Protein AF-A0AAN9UVK2-F1 (afdb_monomer)

Secondary structure (DSSP, 8-state):
-EEEEEEEE--SHHHHHHHHHHHHHHHHHHHTT-S-S-PPPPEEEEESSSS----S--B--HHHHHHHHHTT--HHHHTTTSEE---EEEEE--TT--SS--EEEEE----TTT---EE--HHHHHHHHHHHHHHTT-EEEETEEE-TTTPBPPEEETTEEEEPEEEEEEETTSS-PPEEEEEEEEEE--GGG-TTHHHH-PPPPPSS-------------S-GGGSSSTT--TTSEEEEE-S--

Nearest PDB structures (foldseek):
  5wgr-assembly1_A  TM=9.517E-01  e=8.816E-21  Malbranchea aurantiaca
  5wgv-assembly1_A  TM=9.464E-01  e=2.602E-20  Malbranchea aurantiaca
  5wgu-assembly1_A  TM=9.432E-01  e=2.173E-20  Malbranchea aurantiaca
  5buk-assembly2_B  TM=7.524E-01  e=1.175E-09  Streptomyces sp. CNQ-418
  2pyx-assembly1_A  TM=6.457E-01  e=4.186E-06  Shewanella frigidimarina NCIMB 400

Mean predicted aligned error: 5.9 Å

pLDDT: mean 91.35, std 10.43, range [46.34, 98.75]

Radius of gyration: 22.45 Å; Cα contacts (8 Å, |Δi|>4): 418; chains: 1; bounding box: 53×42×67 Å

InterPro domains:
  IPR036188 FAD/NAD(P)-binding domain superfamily [G3DSA:3.50.50.60] (1-245)
  IPR036188 FAD/NAD(P)-binding domain superfamily [SSF51905] (1-196)
  IPR050816 Flavin-dependent halogenases [PTHR43747] (3-244)

Organism: NCBI:txid117547

Structure (mmCIF, N/CA/C/O backbone):
data_AF-A0AAN9UVK2-F1
#
_entry.id   AF-A0AAN9UVK2-F1
#
loop_
_atom_site.group_PDB
_atom_site.id
_atom_site.type_symbol
_atom_site.label_atom_id
_atom_site.label_alt_id
_atom_site.label_comp_id
_atom_site.label_asym_id
_atom_site.label_entity_id
_atom_site.label_seq_id
_atom_site.pdbx_PDB_ins_code
_atom_site.Cartn_x
_atom_site.Cartn_y
_atom_site.Cartn_z
_atom_site.occupancy
_atom_site.B_iso_or_equiv
_atom_site.auth_seq_id
_atom_site.auth_comp_id
_atom_site.auth_asym_id
_atom_site.auth_atom_id
_atom_site.pdbx_PDB_model_num
ATOM 1 N N . MET A 1 1 ? -23.820 -5.307 21.296 1.00 46.34 1 MET A N 1
ATOM 2 C CA . MET A 1 1 ? -23.338 -3.932 21.541 1.00 46.34 1 MET A CA 1
ATOM 3 C C . MET A 1 1 ? -21.865 -4.030 21.267 1.00 46.34 1 MET A C 1
ATOM 5 O O . MET A 1 1 ? -21.150 -4.575 22.098 1.00 46.34 1 MET A O 1
ATOM 9 N N . ASP A 1 2 ? -21.464 -3.667 20.057 1.00 80.44 2 ASP A N 1
ATOM 10 C CA . ASP A 1 2 ? -20.124 -3.981 19.581 1.00 80.44 2 ASP A CA 1
ATOM 11 C C . ASP A 1 2 ? -19.278 -2.729 19.809 1.00 80.44 2 ASP A C 1
ATOM 13 O O . ASP A 1 2 ? -19.560 -1.671 19.250 1.00 80.44 2 ASP A O 1
ATOM 17 N N . SER A 1 3 ? -18.300 -2.815 20.705 1.00 92.56 3 SER A N 1
ATOM 18 C CA . SER A 1 3 ? -17.345 -1.744 20.981 1.00 92.56 3 SER A CA 1
ATOM 19 C C . SER A 1 3 ? -15.977 -2.116 20.414 1.00 92.56 3 SER A C 1
ATOM 21 O O . SER A 1 3 ? -15.611 -3.289 20.343 1.00 92.56 3 SER A O 1
ATOM 23 N N . SER A 1 4 ? -15.223 -1.114 19.969 1.00 95.44 4 SER A N 1
ATOM 24 C CA . SER A 1 4 ? -13.862 -1.293 19.455 1.00 95.44 4 SER A CA 1
ATOM 25 C C . SER A 1 4 ? -13.050 -0.046 19.766 1.00 95.44 4 SER A C 1
ATOM 27 O O . SER A 1 4 ? -13.466 1.057 19.415 1.00 95.44 4 SER A O 1
ATOM 29 N N . ASP A 1 5 ? -11.876 -0.180 20.378 1.00 95.19 5 ASP A N 1
ATOM 30 C CA . ASP A 1 5 ? -11.031 0.967 20.735 1.00 95.19 5 ASP A CA 1
ATOM 31 C C . ASP A 1 5 ? -10.702 1.811 19.503 1.00 95.19 5 ASP A C 1
ATOM 33 O O . ASP A 1 5 ? -10.781 3.039 19.555 1.00 95.19 5 ASP A O 1
ATOM 37 N N . VAL A 1 6 ? -10.406 1.144 18.385 1.00 97.31 6 VAL A N 1
ATOM 38 C CA . VAL A 1 6 ? -10.148 1.778 17.092 1.00 97.31 6 VAL A CA 1
ATOM 39 C C . VAL A 1 6 ? -11.069 1.208 16.020 1.00 97.31 6 VAL A C 1
ATOM 41 O O . VAL A 1 6 ? -11.180 -0.012 15.872 1.00 97.31 6 VAL A O 1
ATOM 44 N N . VAL A 1 7 ? -11.680 2.089 15.230 1.00 98.06 7 VAL A N 1
ATOM 45 C CA . VAL A 1 7 ? -12.360 1.745 13.976 1.00 98.06 7 VAL A CA 1
ATOM 46 C C . VAL A 1 7 ? -11.610 2.373 12.804 1.00 98.06 7 VAL A C 1
ATOM 48 O O . VAL A 1 7 ? -11.451 3.591 12.726 1.00 98.06 7 VAL A O 1
ATOM 51 N N . VAL A 1 8 ? -11.154 1.544 11.869 1.00 98.56 8 VAL A N 1
ATOM 52 C CA . VAL A 1 8 ? -10.459 1.963 10.647 1.00 98.56 8 VAL A CA 1
ATOM 53 C C . VAL A 1 8 ? -11.416 1.851 9.467 1.00 98.56 8 VAL A C 1
ATOM 55 O O . VAL A 1 8 ? -12.005 0.796 9.233 1.00 98.56 8 VAL A O 1
ATOM 58 N N . VAL A 1 9 ? -11.586 2.939 8.717 1.00 98.06 9 VAL A N 1
ATOM 59 C CA . VAL A 1 9 ? -12.544 3.009 7.607 1.00 98.06 9 VAL A CA 1
ATOM 60 C C . VAL A 1 9 ? -11.814 2.889 6.275 1.00 98.06 9 VAL A C 1
ATOM 62 O O . VAL A 1 9 ? -11.047 3.774 5.903 1.00 98.06 9 VAL A O 1
ATOM 65 N N . GLY A 1 10 ? -12.086 1.804 5.551 1.00 97.88 10 GLY A N 1
ATOM 66 C CA . GLY A 1 10 ? -11.365 1.353 4.360 1.00 97.88 10 GLY A CA 1
ATOM 67 C C . GLY A 1 10 ? -10.432 0.180 4.675 1.00 97.88 10 GLY A C 1
ATOM 68 O O . GLY A 1 10 ? -9.775 0.168 5.710 1.00 97.88 10 GLY A O 1
ATOM 69 N N . GLY A 1 11 ? -10.350 -0.795 3.773 1.00 97.25 11 GLY A N 1
ATOM 70 C CA . GLY A 1 11 ? -9.534 -2.014 3.860 1.00 97.25 11 GLY A CA 1
ATOM 71 C C . GLY A 1 11 ? -8.390 -2.064 2.849 1.00 97.25 11 GLY A C 1
ATOM 72 O O . GLY A 1 11 ? -7.953 -3.139 2.456 1.00 97.25 11 GLY A O 1
ATOM 73 N N . GLY A 1 12 ? -7.915 -0.904 2.384 1.00 98.12 12 GLY A N 1
ATOM 74 C CA . GLY A 1 12 ? -6.736 -0.830 1.520 1.00 98.12 12 GLY A CA 1
ATOM 75 C C . GLY A 1 12 ? -5.426 -1.109 2.267 1.00 98.12 12 GLY A C 1
ATOM 76 O O . GLY A 1 12 ? -5.382 -1.115 3.497 1.00 98.12 12 GLY A O 1
ATOM 77 N N . ILE A 1 13 ? -4.327 -1.252 1.522 1.00 98.50 13 ILE A N 1
ATOM 78 C CA . ILE A 1 13 ? -2.998 -1.597 2.066 1.00 98.50 13 ILE A CA 1
ATOM 79 C C . ILE A 1 13 ? -2.570 -0.782 3.304 1.00 98.50 13 ILE A C 1
ATOM 81 O O . ILE A 1 13 ? -2.098 -1.360 4.277 1.00 98.50 13 ILE A O 1
ATOM 85 N N . HIS A 1 14 ? -2.792 0.539 3.331 1.00 98.56 14 HIS A N 1
ATOM 86 C CA . HIS A 1 14 ? -2.423 1.376 4.482 1.00 98.56 14 HIS A CA 1
ATOM 87 C C . HIS A 1 14 ? -3.269 1.107 5.731 1.00 98.56 14 HIS A C 1
ATOM 89 O O . HIS A 1 14 ? -2.744 1.187 6.838 1.00 98.56 14 HIS A O 1
ATOM 95 N N . SER A 1 15 ? -4.548 0.759 5.562 1.00 98.31 15 SER A N 1
ATOM 96 C CA . SER A 1 15 ? -5.419 0.357 6.672 1.00 98.31 15 SER A CA 1
ATOM 97 C C . SER A 1 15 ? -4.896 -0.913 7.334 1.00 98.31 15 SER A C 1
ATOM 99 O O . SER A 1 15 ? -4.739 -0.971 8.552 1.00 98.31 15 SER A O 1
ATOM 101 N N . LEU A 1 16 ? -4.538 -1.902 6.514 1.00 98.75 16 LEU A N 1
ATOM 102 C CA . LEU A 1 16 ? -4.026 -3.183 6.986 1.00 98.75 16 LEU A CA 1
ATOM 103 C C . LEU A 1 16 ? -2.641 -3.033 7.625 1.00 98.75 16 LEU A C 1
ATOM 105 O O . LEU A 1 16 ? -2.414 -3.575 8.704 1.00 98.75 16 LEU A O 1
ATOM 109 N N . ILE A 1 17 ? -1.745 -2.236 7.029 1.00 98.69 17 ILE A N 1
ATOM 110 C CA . ILE A 1 17 ? -0.449 -1.887 7.635 1.00 98.69 17 ILE A CA 1
ATOM 111 C C . ILE A 1 17 ? -0.660 -1.243 9.008 1.00 98.69 17 ILE A C 1
ATOM 113 O O . ILE A 1 17 ? -0.040 -1.671 9.983 1.00 98.69 17 ILE A O 1
ATOM 117 N N . TYR A 1 18 ? -1.544 -0.244 9.098 1.00 98.75 18 TYR A N 1
ATOM 118 C CA . TYR A 1 18 ? -1.858 0.431 10.354 1.00 98.75 18 TYR A CA 1
ATOM 119 C C . TYR A 1 18 ? -2.387 -0.556 11.399 1.00 98.75 18 TYR A C 1
ATOM 121 O O . TYR A 1 18 ? -1.840 -0.627 12.498 1.00 98.75 18 TYR A O 1
ATOM 129 N N . ALA A 1 19 ? -3.406 -1.348 11.055 1.00 98.69 19 ALA A N 1
ATOM 130 C CA . ALA A 1 19 ? -4.061 -2.261 11.985 1.00 98.69 19 ALA A CA 1
ATOM 131 C C . ALA A 1 19 ? -3.100 -3.342 12.501 1.00 98.69 19 ALA A C 1
ATOM 133 O O . ALA A 1 19 ? -3.031 -3.576 13.706 1.00 98.69 19 ALA A O 1
ATOM 134 N N . ILE A 1 20 ? -2.302 -3.946 11.613 1.00 98.62 20 ILE A N 1
ATOM 135 C CA . ILE A 1 20 ? -1.281 -4.938 11.980 1.00 98.62 20 ILE A CA 1
ATOM 136 C C . ILE A 1 20 ? -0.235 -4.314 12.901 1.00 98.62 20 ILE A C 1
ATOM 138 O O . ILE A 1 20 ? 0.065 -4.857 13.964 1.00 98.62 20 ILE A O 1
ATOM 142 N N . HIS A 1 21 ? 0.322 -3.168 12.508 1.00 97.94 21 HIS A N 1
ATOM 143 C CA . HIS A 1 21 ? 1.414 -2.549 13.250 1.00 97.94 21 HIS A CA 1
ATOM 144 C C . HIS A 1 21 ? 0.952 -2.056 14.629 1.00 97.94 21 HIS A C 1
ATOM 146 O O . HIS A 1 21 ? 1.637 -2.286 15.627 1.00 97.94 21 HIS A O 1
ATOM 152 N N . ALA A 1 22 ? -0.233 -1.444 14.710 1.00 97.12 22 ALA A N 1
ATOM 153 C CA . ALA A 1 22 ? -0.840 -1.018 15.967 1.00 97.12 22 ALA A CA 1
ATOM 154 C C . ALA A 1 22 ? -1.159 -2.212 16.879 1.00 97.12 22 ALA A C 1
ATOM 156 O O . ALA A 1 22 ? -0.845 -2.168 18.070 1.00 97.12 22 ALA A O 1
ATOM 157 N N . ARG A 1 23 ? -1.707 -3.303 16.324 1.00 96.50 23 ARG A N 1
ATOM 158 C CA . ARG A 1 23 ? -2.023 -4.517 17.086 1.00 96.50 23 ARG A CA 1
ATOM 159 C C . ARG A 1 23 ? -0.771 -5.176 17.652 1.00 96.50 23 ARG A C 1
ATOM 161 O O . ARG A 1 23 ? -0.721 -5.445 18.847 1.00 96.50 23 ARG A O 1
ATOM 168 N N . LEU A 1 24 ? 0.260 -5.379 16.831 1.00 95.94 24 LEU A N 1
ATOM 169 C CA . LEU A 1 24 ? 1.536 -5.946 17.282 1.00 95.94 24 LEU A CA 1
ATOM 170 C C . LEU A 1 24 ? 2.199 -5.078 18.350 1.00 95.94 24 LEU A C 1
ATOM 172 O O . LEU A 1 24 ? 2.701 -5.599 19.343 1.00 95.94 24 LEU A O 1
ATOM 176 N N . LYS A 1 25 ? 2.182 -3.752 18.176 1.00 93.81 25 LYS A N 1
ATOM 177 C CA . LYS A 1 25 ? 2.704 -2.829 19.187 1.00 93.81 25 LYS A CA 1
ATOM 178 C C . LYS A 1 25 ? 1.941 -2.965 20.503 1.00 93.81 25 LYS A C 1
ATOM 180 O O . LYS A 1 25 ? 2.573 -3.039 21.550 1.00 93.81 25 LYS A O 1
ATOM 185 N N . SER A 1 26 ? 0.612 -3.026 20.452 1.00 92.62 26 SER A N 1
ATOM 186 C CA . SER A 1 26 ? -0.211 -3.207 21.647 1.00 92.62 26 SER A CA 1
ATOM 187 C C . SER A 1 26 ? 0.069 -4.535 22.351 1.00 92.62 26 SER A C 1
ATOM 189 O O . SER A 1 26 ? 0.210 -4.533 23.569 1.00 92.62 26 SER A O 1
ATOM 191 N N . LEU A 1 27 ? 0.211 -5.637 21.609 1.00 91.94 27 LEU A N 1
ATOM 192 C CA . LEU A 1 27 ? 0.551 -6.944 22.181 1.00 91.94 27 LEU A CA 1
ATOM 193 C C . LEU A 1 27 ? 1.905 -6.906 22.908 1.00 91.94 27 LEU A C 1
ATOM 195 O O . LEU A 1 27 ? 1.995 -7.332 24.054 1.00 91.94 27 LEU A O 1
ATOM 199 N N . ARG A 1 28 ? 2.929 -6.291 22.302 1.00 90.12 28 ARG A N 1
ATOM 200 C CA . ARG A 1 28 ? 4.261 -6.144 22.921 1.00 90.12 28 ARG A CA 1
ATOM 201 C C . ARG A 1 28 ? 4.249 -5.299 24.198 1.00 90.12 28 ARG A C 1
ATOM 203 O O . ARG A 1 28 ? 5.024 -5.556 25.116 1.00 90.12 28 ARG A O 1
ATOM 210 N N . VAL A 1 29 ? 3.400 -4.271 24.270 1.00 86.50 29 VAL A N 1
ATOM 211 C CA . VAL A 1 29 ? 3.251 -3.452 25.490 1.00 86.50 29 VAL A CA 1
ATOM 212 C C . VAL A 1 29 ? 2.681 -4.290 26.635 1.00 86.50 29 VAL A C 1
ATOM 214 O O . VAL A 1 29 ? 3.176 -4.192 27.755 1.00 86.50 29 VAL A O 1
ATOM 217 N N . VAL A 1 30 ? 1.706 -5.153 26.344 1.00 85.06 30 VAL A N 1
ATOM 218 C CA . VAL A 1 30 ? 1.140 -6.082 27.332 1.00 85.06 30 VAL A CA 1
ATOM 219 C C . VAL A 1 30 ? 2.180 -7.123 27.767 1.00 85.06 30 VAL A C 1
ATOM 221 O O . VAL A 1 30 ? 2.371 -7.323 28.963 1.00 85.06 30 VAL A O 1
ATOM 224 N N . GLU A 1 31 ? 2.920 -7.723 26.829 1.00 84.81 31 GLU A N 1
ATOM 225 C CA . GLU A 1 31 ? 3.967 -8.722 27.123 1.00 84.81 31 GLU A CA 1
ATOM 226 C C . GLU A 1 31 ? 5.137 -8.163 27.950 1.00 84.81 31 GLU A C 1
ATOM 228 O O . GLU A 1 31 ? 5.694 -8.865 28.790 1.00 84.81 31 GLU A O 1
ATOM 233 N N . SER A 1 32 ? 5.516 -6.900 27.732 1.00 81.50 32 SER A N 1
ATOM 234 C CA . SER A 1 32 ? 6.639 -6.257 28.435 1.00 81.50 32 SER A CA 1
ATOM 235 C C . SER A 1 32 ? 6.305 -5.781 29.854 1.00 81.50 32 SER A C 1
ATOM 237 O O . SER A 1 32 ? 7.201 -5.338 30.573 1.00 81.50 32 SER A O 1
ATOM 239 N N . GLY A 1 33 ? 5.037 -5.845 30.281 1.00 70.62 33 GLY A N 1
ATOM 240 C CA . GLY A 1 33 ? 4.612 -5.433 31.624 1.00 70.62 33 GLY A CA 1
ATOM 241 C C . GLY A 1 33 ? 4.872 -3.953 31.948 1.00 70.62 33 GLY A C 1
ATOM 242 O O . GLY A 1 33 ? 4.849 -3.564 33.112 1.00 70.62 33 GLY A O 1
ATOM 243 N N . HIS A 1 34 ? 5.152 -3.116 30.941 1.00 60.62 34 HIS A N 1
ATOM 244 C CA . HIS A 1 34 ? 5.462 -1.684 31.081 1.00 60.62 34 HIS A CA 1
ATOM 245 C C . HIS A 1 34 ? 4.227 -0.778 30.903 1.00 60.62 34 HIS A C 1
ATOM 247 O O . HIS A 1 34 ? 4.338 0.392 30.540 1.00 60.62 34 HIS A O 1
ATOM 253 N N . GLY A 1 35 ? 3.036 -1.300 31.196 1.00 54.06 35 GLY A N 1
ATOM 254 C CA . GLY A 1 35 ? 1.770 -0.572 31.161 1.00 54.06 35 GLY A CA 1
ATOM 255 C C . GLY A 1 35 ? 0.796 -1.114 32.203 1.00 54.06 35 GLY A C 1
ATOM 256 O O . GLY A 1 35 ? 0.968 -2.223 32.707 1.00 54.06 35 GLY A O 1
ATOM 257 N N . ARG A 1 36 ? -0.221 -0.315 32.551 1.00 53.56 36 ARG A N 1
ATOM 258 C CA . ARG A 1 36 ? -1.369 -0.776 33.354 1.00 53.56 36 ARG A CA 1
ATOM 259 C C . ARG A 1 36 ? -1.977 -2.050 32.732 1.00 53.56 36 ARG A C 1
ATOM 261 O O . ARG A 1 36 ? -1.807 -2.245 31.530 1.00 53.56 36 ARG A O 1
ATOM 268 N N . PRO A 1 37 ? -2.680 -2.890 33.516 1.00 51.03 37 PRO A N 1
ATOM 269 C CA . PRO A 1 37 ? -3.306 -4.123 33.036 1.00 51.03 37 PRO A CA 1
ATOM 270 C C . PRO A 1 37 ? -4.490 -3.795 32.114 1.00 51.03 37 PRO A C 1
ATOM 272 O O . PRO A 1 37 ? -5.645 -3.879 32.516 1.00 51.03 37 PRO A O 1
ATOM 275 N N . GLU A 1 38 ? -4.206 -3.340 30.901 1.00 67.75 38 GLU A N 1
ATOM 276 C CA . GLU A 1 38 ? -5.200 -3.110 29.861 1.00 67.75 38 GLU A CA 1
ATOM 277 C C . GLU A 1 38 ? -5.043 -4.188 28.794 1.00 67.75 38 GLU A C 1
ATOM 279 O O . GLU A 1 38 ? -3.929 -4.526 28.381 1.00 67.75 38 GLU A O 1
ATOM 284 N N . ASP A 1 39 ? -6.176 -4.749 28.378 1.00 79.25 39 ASP A N 1
ATOM 285 C CA . ASP A 1 39 ? -6.236 -5.708 27.286 1.00 79.25 39 ASP A CA 1
ATOM 286 C C . ASP A 1 39 ? -5.623 -5.115 26.004 1.00 79.25 39 ASP A C 1
ATOM 288 O O . ASP A 1 39 ? -5.661 -3.897 25.787 1.00 79.25 39 ASP A O 1
ATOM 292 N N . PRO A 1 40 ? -5.075 -5.953 25.107 1.00 86.75 40 PRO A N 1
ATOM 293 C CA . PRO A 1 40 ? -4.575 -5.482 23.827 1.00 86.75 40 PRO A CA 1
ATOM 294 C C . PRO A 1 40 ? -5.647 -4.701 23.050 1.00 86.75 40 PRO A C 1
ATOM 296 O O . PRO A 1 40 ? -6.751 -5.211 22.846 1.00 86.75 40 PRO A O 1
ATOM 299 N N . VAL A 1 41 ? -5.287 -3.520 22.535 1.00 92.06 41 VAL A N 1
ATOM 300 C CA . VAL A 1 41 ? -6.163 -2.579 21.814 1.00 92.06 41 VAL A CA 1
ATOM 301 C C . VAL A 1 41 ? -7.000 -3.311 20.772 1.00 92.06 41 VAL A C 1
ATOM 303 O O . VAL A 1 41 ? -6.460 -3.942 19.853 1.00 92.06 41 VAL A O 1
ATOM 306 N N . SER A 1 42 ? -8.319 -3.212 20.907 1.00 95.81 42 SER A N 1
ATOM 307 C CA . SER A 1 42 ? -9.274 -3.787 19.963 1.00 95.81 42 SER A CA 1
ATOM 308 C C . SER A 1 42 ? -9.373 -2.921 18.704 1.00 95.81 42 SER A C 1
ATOM 310 O O . SER A 1 42 ? -9.559 -1.703 18.761 1.00 95.81 42 SER A O 1
ATOM 312 N N . ILE A 1 43 ? -9.195 -3.546 17.538 1.00 98.31 43 ILE A N 1
ATOM 313 C CA . ILE A 1 43 ? -9.175 -2.855 16.244 1.00 98.31 43 ILE A CA 1
ATOM 314 C C . ILE A 1 43 ? -10.179 -3.523 15.316 1.00 98.31 43 ILE A C 1
ATOM 316 O O . ILE A 1 43 ? -10.134 -4.738 15.112 1.00 98.31 43 ILE A O 1
ATOM 320 N N . THR A 1 44 ? -11.041 -2.704 14.717 1.00 98.44 44 THR A N 1
ATOM 321 C CA . THR A 1 44 ? -12.012 -3.126 13.710 1.00 98.44 44 THR A CA 1
ATOM 322 C C . THR A 1 44 ? -11.786 -2.361 12.411 1.00 98.44 44 THR A C 1
ATOM 324 O O . THR A 1 44 ? -11.778 -1.133 12.407 1.00 98.44 44 THR A O 1
ATOM 327 N N . VAL A 1 45 ? -11.621 -3.072 11.300 1.00 98.62 45 VAL A N 1
ATOM 328 C CA . VAL A 1 45 ? -11.505 -2.518 9.946 1.00 98.62 45 VAL A CA 1
ATOM 329 C C . VAL A 1 45 ? -12.814 -2.754 9.199 1.00 98.62 45 VAL A C 1
ATOM 331 O O . VAL A 1 45 ? -13.303 -3.882 9.136 1.00 98.62 45 VAL A O 1
ATOM 334 N N . ILE A 1 46 ? -13.364 -1.697 8.606 1.00 97.94 46 ILE A N 1
ATOM 335 C CA . ILE A 1 46 ? -14.594 -1.742 7.809 1.00 97.94 46 ILE A CA 1
ATOM 336 C C . ILE A 1 46 ? -14.252 -1.465 6.343 1.00 97.94 46 ILE A C 1
ATOM 338 O O . ILE A 1 46 ? -13.812 -0.365 6.007 1.00 97.94 46 ILE A O 1
ATOM 342 N N . GLU A 1 47 ? -14.466 -2.445 5.466 1.00 97.62 47 GLU A N 1
ATOM 343 C CA . GLU A 1 47 ? -14.240 -2.345 4.021 1.00 97.62 47 GLU A CA 1
ATOM 344 C C . GLU A 1 47 ? -15.550 -2.510 3.251 1.00 97.62 47 GLU A C 1
ATOM 346 O O . GLU A 1 47 ? -16.271 -3.498 3.401 1.00 97.62 47 GLU A O 1
ATOM 351 N N . LYS A 1 48 ? -15.827 -1.539 2.374 1.00 96.00 48 LYS A N 1
ATOM 352 C CA . LYS A 1 48 ? -17.053 -1.503 1.573 1.00 96.00 48 LYS A CA 1
ATOM 353 C C . LYS A 1 48 ? -17.144 -2.695 0.623 1.00 96.00 48 LYS A C 1
ATOM 355 O O . LYS A 1 48 ? -18.217 -3.264 0.472 1.00 96.00 48 LYS A O 1
ATOM 360 N N . SER A 1 49 ? -16.044 -3.044 -0.031 1.00 95.62 49 SER A N 1
ATOM 361 C CA . SER A 1 49 ? -15.990 -4.110 -1.029 1.00 95.62 49 SER A CA 1
ATOM 362 C C . SER A 1 49 ? -16.187 -5.479 -0.368 1.00 95.62 49 SER A C 1
ATOM 364 O O . SER A 1 49 ? -15.661 -5.695 0.723 1.00 95.62 49 SER A O 1
ATOM 366 N N . PRO A 1 50 ? -16.893 -6.430 -1.006 1.00 96.19 50 PRO A N 1
ATOM 367 C CA . PRO A 1 50 ? -17.133 -7.764 -0.440 1.00 96.19 50 PRO A CA 1
ATOM 368 C C . PRO A 1 50 ? -15.863 -8.625 -0.334 1.00 96.19 50 PRO A C 1
ATOM 370 O O . PRO A 1 50 ? -15.841 -9.613 0.392 1.00 96.19 50 PRO A O 1
ATOM 373 N N . SER A 1 51 ? -14.795 -8.243 -1.031 1.00 96.81 51 SER A N 1
ATOM 374 C CA . SER A 1 51 ? -13.468 -8.853 -0.962 1.00 96.81 51 SER A CA 1
ATOM 375 C C . SER A 1 51 ? -12.403 -7.808 -1.306 1.00 96.81 51 SER A C 1
ATOM 377 O O . SER A 1 51 ? -12.752 -6.769 -1.885 1.00 96.81 51 SER A O 1
ATOM 379 N N . PRO A 1 52 ? -11.109 -8.081 -1.053 1.00 97.75 52 PRO A N 1
ATOM 380 C CA . PRO A 1 52 ? -10.028 -7.307 -1.646 1.00 97.75 52 PRO A CA 1
ATOM 381 C C . PRO A 1 52 ? -10.237 -7.170 -3.156 1.00 97.75 52 PRO A C 1
ATOM 383 O O . PRO A 1 52 ? -10.603 -8.129 -3.846 1.00 97.75 52 PRO A O 1
ATOM 386 N N . GLY A 1 53 ? -10.075 -5.947 -3.647 1.00 95.56 53 GLY A N 1
ATOM 387 C CA . GLY A 1 53 ? -10.397 -5.564 -5.016 1.00 95.56 53 GLY A CA 1
ATOM 388 C C . GLY A 1 53 ? -9.207 -4.937 -5.724 1.00 95.56 53 GLY A C 1
ATOM 389 O O . GLY A 1 53 ? -8.206 -4.588 -5.099 1.00 95.56 53 GLY A O 1
ATOM 390 N N . TYR A 1 54 ? -9.361 -4.764 -7.032 1.00 97.44 54 TYR A N 1
ATOM 391 C CA . TYR A 1 54 ? -8.370 -4.145 -7.901 1.00 97.44 54 TYR A CA 1
ATOM 392 C C . TYR A 1 54 ? -7.912 -2.763 -7.406 1.00 97.44 54 TYR A C 1
ATOM 394 O O . TYR A 1 54 ? -8.749 -1.920 -7.065 1.00 97.44 54 TYR A O 1
ATOM 402 N N . LYS A 1 55 ? -6.594 -2.513 -7.411 1.00 98.12 55 LYS A N 1
ATOM 403 C CA . LYS A 1 55 ? -5.988 -1.193 -7.176 1.00 98.12 55 LYS A CA 1
ATOM 404 C C . LYS A 1 55 ? -4.674 -1.070 -7.945 1.00 98.12 55 LYS A C 1
ATOM 406 O O . LYS A 1 55 ? -3.883 -2.004 -7.936 1.00 98.12 55 LYS A O 1
ATOM 411 N N . ILE A 1 56 ? -4.425 0.112 -8.507 1.00 97.56 56 ILE A N 1
ATOM 412 C CA . ILE A 1 56 ? -3.118 0.485 -9.059 1.00 97.56 56 ILE A CA 1
ATOM 413 C C . ILE A 1 56 ? -2.098 0.758 -7.936 1.00 97.56 56 ILE A C 1
ATOM 415 O O . ILE A 1 56 ? -2.476 1.008 -6.782 1.00 97.56 56 ILE A O 1
ATOM 419 N N . GLY A 1 57 ? -0.810 0.735 -8.286 1.00 97.81 57 GLY A N 1
ATOM 420 C CA . GLY A 1 57 ? 0.316 0.919 -7.369 1.00 97.81 57 GLY A CA 1
ATOM 421 C C . GLY A 1 57 ? 0.823 -0.421 -6.852 1.00 97.81 57 GLY A C 1
ATOM 422 O O . GLY A 1 57 ? 0.463 -0.827 -5.748 1.00 97.81 57 GLY A O 1
ATOM 423 N N . GLU A 1 58 ? 1.614 -1.095 -7.684 1.00 98.50 58 GLU A N 1
ATOM 424 C CA . GLU A 1 58 ? 2.031 -2.498 -7.522 1.00 98.50 58 GLU A CA 1
ATOM 425 C C . GLU A 1 58 ? 3.519 -2.629 -7.180 1.00 98.50 58 GLU A C 1
ATOM 427 O O . GLU A 1 58 ? 3.925 -3.581 -6.525 1.00 98.50 58 GLU A O 1
ATOM 432 N N . SER A 1 59 ? 4.335 -1.644 -7.552 1.00 98.25 59 SER A N 1
ATOM 433 C CA . SER A 1 59 ? 5.758 -1.641 -7.229 1.00 98.25 59 SER A CA 1
ATOM 434 C C . SER A 1 59 ? 5.996 -1.217 -5.783 1.00 98.25 59 SER A C 1
ATOM 436 O O . SER A 1 59 ? 5.606 -0.121 -5.371 1.00 98.25 59 SER A O 1
ATOM 438 N N . THR A 1 60 ? 6.665 -2.064 -5.000 1.00 97.94 60 THR A N 1
ATOM 439 C CA . THR A 1 60 ? 7.063 -1.739 -3.624 1.00 97.94 60 THR A CA 1
ATOM 440 C C . THR A 1 60 ? 8.550 -1.401 -3.537 1.00 97.94 60 THR A C 1
ATOM 442 O O . THR A 1 60 ? 9.326 -1.628 -4.466 1.00 97.94 60 THR A O 1
ATOM 445 N N . LEU A 1 61 ? 8.977 -0.863 -2.396 1.00 96.56 61 LEU A N 1
ATOM 446 C CA . LEU A 1 61 ? 10.384 -0.584 -2.093 1.00 96.56 61 LEU A CA 1
ATOM 447 C C . LEU A 1 61 ? 10.871 -1.440 -0.923 1.00 96.56 61 LEU A C 1
ATOM 449 O O . LEU A 1 61 ? 10.070 -2.020 -0.187 1.00 96.56 61 LEU A O 1
ATOM 453 N N . THR A 1 62 ? 12.185 -1.457 -0.717 1.00 95.06 62 THR A N 1
ATOM 454 C CA . THR A 1 62 ? 12.872 -2.211 0.339 1.00 95.06 62 THR A CA 1
ATOM 455 C C . THR A 1 62 ? 12.259 -2.014 1.725 1.00 95.06 62 THR A C 1
ATOM 457 O O . THR A 1 62 ? 12.148 -2.964 2.493 1.00 95.06 62 THR A O 1
ATOM 460 N N . THR A 1 63 ? 11.789 -0.806 2.051 1.00 96.44 63 THR A N 1
ATOM 461 C CA . THR A 1 63 ? 11.135 -0.511 3.337 1.00 96.44 63 THR A CA 1
ATOM 462 C C . THR A 1 63 ? 9.891 -1.368 3.575 1.00 96.44 63 THR A C 1
ATOM 464 O O . THR A 1 63 ? 9.647 -1.791 4.704 1.00 96.44 63 THR A O 1
ATOM 467 N N . PHE A 1 64 ? 9.121 -1.671 2.527 1.00 97.38 64 PHE A N 1
ATOM 468 C CA . PHE A 1 64 ? 7.965 -2.557 2.637 1.00 97.38 64 PHE A CA 1
ATOM 469 C C . PHE A 1 64 ? 8.396 -4.009 2.879 1.00 97.38 64 PHE A C 1
ATOM 471 O O . PHE A 1 64 ? 7.844 -4.668 3.757 1.00 97.38 64 PHE A O 1
ATOM 478 N N . GLY A 1 65 ? 9.434 -4.481 2.183 1.00 95.75 65 GLY A N 1
ATOM 479 C CA . GLY A 1 65 ? 10.025 -5.801 2.423 1.00 95.75 65 GLY A CA 1
ATOM 480 C C . GLY A 1 65 ? 10.580 -5.963 3.839 1.00 95.75 65 GLY A C 1
ATOM 481 O O . GLY A 1 65 ? 10.316 -6.967 4.501 1.00 95.75 65 GLY A O 1
ATOM 482 N N . LEU A 1 66 ? 11.287 -4.947 4.347 1.00 96.06 66 LEU A N 1
ATOM 483 C CA . LEU A 1 66 ? 11.752 -4.906 5.737 1.00 96.06 66 LEU A CA 1
ATOM 484 C C . LEU A 1 66 ? 10.579 -4.945 6.715 1.00 96.06 66 LEU A C 1
ATOM 486 O O . LEU A 1 66 ? 10.636 -5.665 7.711 1.00 96.06 66 LEU A O 1
ATOM 490 N N . TRP A 1 67 ? 9.505 -4.206 6.429 1.00 97.69 67 TRP A N 1
ATOM 491 C CA . TRP A 1 67 ? 8.307 -4.218 7.259 1.00 97.69 67 TRP A CA 1
ATOM 492 C C . TRP A 1 67 ? 7.652 -5.606 7.289 1.00 97.69 67 TRP A C 1
ATOM 494 O O . TRP A 1 67 ? 7.404 -6.115 8.382 1.00 97.69 67 TRP A O 1
ATOM 504 N N . LEU A 1 68 ? 7.469 -6.266 6.139 1.00 97.19 68 LEU A N 1
ATOM 505 C CA . LEU A 1 68 ? 6.965 -7.645 6.060 1.00 97.19 68 LEU A CA 1
ATOM 506 C C . LEU A 1 68 ? 7.831 -8.613 6.880 1.00 97.19 68 LEU A C 1
ATOM 508 O O . LEU A 1 68 ? 7.311 -9.348 7.723 1.00 97.19 68 LEU A O 1
ATOM 512 N N . LYS A 1 69 ? 9.157 -8.549 6.709 1.00 95.19 69 LYS A N 1
ATOM 513 C CA . LYS A 1 69 ? 10.115 -9.354 7.481 1.00 95.19 69 LYS A CA 1
ATOM 514 C C . LYS A 1 69 ? 9.981 -9.091 8.983 1.00 95.19 69 LYS A C 1
ATOM 516 O O . LYS A 1 69 ? 9.972 -10.034 9.770 1.00 95.19 69 LYS A O 1
ATOM 521 N N . SER A 1 70 ? 9.811 -7.829 9.386 1.00 95.38 70 SER A N 1
ATOM 522 C CA . SER A 1 70 ? 9.686 -7.422 10.796 1.00 95.38 70 SER A CA 1
ATOM 523 C C . SER A 1 70 ? 8.417 -7.926 11.492 1.00 95.38 70 SER A C 1
ATOM 525 O O . SER A 1 70 ? 8.405 -8.055 12.718 1.00 95.38 70 SER A O 1
ATOM 527 N N . ILE A 1 71 ? 7.359 -8.221 10.727 1.00 96.25 71 ILE A N 1
ATOM 528 C CA . ILE A 1 71 ? 6.118 -8.819 11.239 1.00 96.25 71 ILE A CA 1
ATOM 529 C C . ILE A 1 71 ? 6.088 -10.344 11.055 1.00 96.25 71 ILE A C 1
ATOM 531 O O . ILE A 1 71 ? 5.092 -10.975 11.383 1.00 96.25 71 ILE A O 1
ATOM 535 N N . GLY A 1 72 ? 7.173 -10.952 10.564 1.00 95.56 72 GLY A N 1
ATOM 536 C CA . GLY A 1 72 ? 7.303 -12.405 10.418 1.00 95.56 72 GLY A CA 1
ATOM 537 C C . GLY A 1 72 ? 6.831 -12.976 9.077 1.00 95.56 72 GLY A C 1
ATOM 538 O O . GLY A 1 72 ? 6.749 -14.195 8.939 1.00 95.56 72 GLY A O 1
ATOM 539 N N . ILE A 1 73 ? 6.548 -12.141 8.073 1.00 95.81 73 ILE A N 1
ATOM 540 C CA . ILE A 1 73 ? 6.288 -12.600 6.700 1.00 95.81 73 ILE A CA 1
ATOM 541 C C . ILE A 1 73 ? 7.637 -12.743 5.987 1.00 95.81 73 ILE A C 1
ATOM 543 O O . ILE A 1 73 ? 8.327 -11.759 5.727 1.00 95.81 73 ILE A O 1
ATOM 547 N N . SER A 1 74 ? 8.036 -13.983 5.698 1.00 93.12 74 SER A N 1
ATOM 548 C CA . SER A 1 74 ? 9.339 -14.278 5.094 1.00 93.12 74 SER A CA 1
ATOM 549 C C . SER A 1 74 ? 9.396 -13.927 3.603 1.00 93.12 74 SER A C 1
ATOM 551 O O . SER A 1 74 ? 8.392 -14.014 2.895 1.00 93.12 74 SER A O 1
ATOM 553 N N . THR A 1 75 ? 10.598 -13.617 3.099 1.00 92.38 75 THR A N 1
ATOM 554 C CA . THR A 1 75 ? 10.849 -13.425 1.658 1.00 92.38 75 THR A CA 1
ATOM 555 C C . THR A 1 75 ? 10.404 -14.637 0.837 1.00 92.38 75 THR A C 1
ATOM 557 O O . THR A 1 75 ? 9.740 -14.482 -0.182 1.00 92.38 75 THR A O 1
ATOM 560 N N . ALA A 1 76 ? 10.687 -15.853 1.319 1.00 92.69 76 ALA A N 1
ATOM 561 C CA . ALA A 1 76 ? 10.299 -17.086 0.637 1.00 92.69 76 ALA A CA 1
ATOM 562 C C . ALA A 1 76 ? 8.774 -17.235 0.482 1.00 92.69 76 ALA A C 1
ATOM 564 O O . ALA A 1 76 ? 8.306 -17.761 -0.524 1.00 92.69 76 ALA A O 1
ATOM 565 N N . LEU A 1 77 ? 7.987 -16.774 1.463 1.00 94.25 77 LEU A N 1
ATOM 566 C CA . LEU A 1 77 ? 6.531 -16.719 1.328 1.00 94.25 77 LEU A CA 1
ATOM 567 C C . LEU A 1 77 ? 6.112 -15.612 0.355 1.00 94.25 77 LEU A C 1
ATOM 569 O O . LEU A 1 77 ? 5.252 -15.846 -0.488 1.00 94.25 77 LEU A O 1
ATOM 573 N N . ALA A 1 78 ? 6.719 -14.428 0.453 1.00 95.19 78 ALA A N 1
ATOM 574 C CA . ALA A 1 78 ? 6.387 -13.293 -0.403 1.00 95.19 78 ALA A CA 1
ATOM 575 C C . ALA A 1 78 ? 6.611 -13.598 -1.896 1.00 95.19 78 ALA A C 1
ATOM 577 O O . ALA A 1 78 ? 5.726 -13.330 -2.700 1.00 95.19 78 ALA A O 1
ATOM 578 N N . TRP A 1 79 ? 7.724 -14.239 -2.262 1.00 93.50 79 TRP A N 1
ATOM 579 C CA . TRP A 1 79 ? 8.015 -14.625 -3.652 1.00 93.50 79 TRP A CA 1
ATOM 580 C C . TRP A 1 79 ? 7.133 -15.748 -4.207 1.00 93.50 79 TRP A C 1
ATOM 582 O O . TRP A 1 79 ? 7.089 -15.945 -5.413 1.00 93.50 79 TRP A O 1
ATOM 592 N N . ARG A 1 80 ? 6.397 -16.480 -3.361 1.00 96.12 80 ARG A N 1
ATOM 593 C CA . ARG A 1 80 ? 5.357 -17.410 -3.842 1.00 96.12 80 ARG A CA 1
ATOM 594 C C . ARG A 1 80 ? 4.070 -16.700 -4.252 1.00 96.12 80 ARG A C 1
ATOM 596 O O . ARG A 1 80 ? 3.227 -17.316 -4.892 1.00 96.12 80 ARG A O 1
ATOM 603 N N . LEU A 1 81 ? 3.888 -15.454 -3.820 1.00 97.38 81 LEU A N 1
ATOM 604 C CA . LEU A 1 81 ? 2.662 -14.683 -4.022 1.00 97.38 81 LEU A CA 1
ATOM 605 C C . LEU A 1 81 ? 2.855 -13.506 -4.979 1.00 97.38 81 LEU A C 1
ATOM 607 O O . LEU A 1 81 ? 1.885 -13.051 -5.576 1.00 97.38 81 LEU A O 1
ATOM 611 N N . PHE A 1 82 ? 4.077 -12.987 -5.086 1.00 97.75 82 PHE A N 1
ATOM 612 C CA . PHE A 1 82 ? 4.381 -11.728 -5.757 1.00 97.75 82 PHE A CA 1
ATOM 613 C C . PHE A 1 82 ? 5.616 -11.861 -6.641 1.00 97.75 82 PHE A C 1
ATOM 615 O O . PHE A 1 82 ? 6.522 -12.639 -6.335 1.00 97.75 82 PHE A O 1
ATOM 622 N N . GLY A 1 83 ? 5.668 -11.050 -7.698 1.00 96.38 83 GLY A N 1
ATOM 623 C CA . GLY A 1 83 ? 6.823 -10.993 -8.585 1.00 96.38 83 GLY A CA 1
ATOM 624 C C . GLY A 1 83 ? 8.050 -10.439 -7.850 1.00 96.38 83 GLY A C 1
ATOM 625 O O . GLY A 1 83 ? 7.912 -9.482 -7.074 1.00 96.38 83 GLY A O 1
ATOM 626 N N . PRO A 1 84 ? 9.247 -11.013 -8.053 1.00 95.12 84 PRO A N 1
ATOM 627 C CA . PRO A 1 84 ? 10.471 -10.416 -7.542 1.00 95.12 84 PRO A CA 1
ATOM 628 C C . PRO A 1 84 ? 10.701 -9.062 -8.220 1.00 95.12 84 PRO A C 1
ATOM 630 O O . PRO A 1 84 ? 10.457 -8.908 -9.414 1.00 95.12 84 PRO A O 1
ATOM 633 N N . LYS A 1 85 ? 11.173 -8.081 -7.449 1.00 96.88 85 LYS A N 1
ATOM 634 C CA . LYS A 1 85 ? 11.676 -6.813 -7.976 1.00 96.88 85 LYS A CA 1
ATOM 635 C C . LYS A 1 85 ? 13.157 -6.682 -7.631 1.00 96.88 85 LYS A C 1
ATOM 637 O O . LYS A 1 85 ? 13.494 -6.732 -6.450 1.00 96.88 85 LYS A O 1
ATOM 642 N N . ASP A 1 86 ? 14.012 -6.458 -8.620 1.00 96.06 86 ASP A N 1
ATOM 643 C CA . ASP A 1 86 ? 15.457 -6.269 -8.438 1.00 96.06 86 ASP A CA 1
ATOM 644 C C . ASP A 1 86 ? 15.911 -4.844 -8.775 1.00 96.06 86 ASP A C 1
ATOM 646 O O . ASP A 1 86 ? 16.828 -4.608 -9.544 1.00 96.06 86 ASP A O 1
ATOM 650 N N . GLY A 1 87 ? 15.245 -3.856 -8.180 1.00 96.19 87 GLY A N 1
ATOM 651 C CA . GLY A 1 87 ? 15.642 -2.458 -8.315 1.00 96.19 87 GLY A CA 1
ATOM 652 C C . GLY A 1 87 ? 14.818 -1.677 -9.334 1.00 96.19 87 GLY A C 1
ATOM 653 O O . GLY A 1 87 ? 13.608 -1.900 -9.480 1.00 96.19 87 GLY A O 1
ATOM 654 N N . LEU A 1 88 ? 15.439 -0.661 -9.924 1.00 98.19 88 LEU A N 1
ATOM 655 C CA . LEU A 1 88 ? 14.800 0.294 -10.825 1.00 98.19 88 LEU A CA 1
ATOM 656 C C . LEU A 1 88 ? 15.720 0.537 -12.018 1.00 98.19 88 LEU A C 1
ATOM 658 O O . LEU A 1 88 ? 16.907 0.805 -11.824 1.00 98.19 88 LEU A O 1
ATOM 662 N N . CYS A 1 89 ? 15.150 0.526 -13.219 1.00 98.25 89 CYS A N 1
ATOM 663 C CA . CYS A 1 89 ? 15.838 1.024 -14.399 1.00 98.25 89 CYS A CA 1
ATOM 664 C C . CYS A 1 89 ? 15.014 2.110 -15.097 1.00 98.25 89 CYS A C 1
ATOM 666 O O . CYS A 1 89 ? 13.779 2.085 -15.079 1.00 98.25 89 CYS A O 1
ATOM 668 N N . PHE A 1 90 ? 15.711 3.099 -15.645 1.00 98.31 90 PHE A N 1
ATOM 669 C CA . PHE A 1 90 ? 15.169 4.242 -16.367 1.00 98.31 90 PHE A CA 1
ATOM 670 C C . PHE A 1 90 ? 15.812 4.299 -17.746 1.00 98.31 90 PHE A C 1
ATOM 672 O O . PHE A 1 90 ? 17.034 4.257 -17.844 1.00 98.31 90 PHE A O 1
ATOM 679 N N . TYR A 1 91 ? 14.995 4.443 -18.783 1.00 96.75 91 TYR A N 1
ATOM 680 C CA . TYR A 1 91 ? 15.412 4.627 -20.168 1.00 96.75 91 TYR A CA 1
ATOM 681 C C . TYR A 1 91 ? 14.895 5.983 -20.641 1.00 96.75 91 TYR A C 1
ATOM 683 O O . TYR A 1 91 ? 13.685 6.200 -20.682 1.00 96.75 91 TYR A O 1
ATOM 691 N N . TYR A 1 92 ? 15.795 6.903 -20.970 1.00 95.25 92 TYR A N 1
ATOM 692 C CA . TYR A 1 92 ? 15.472 8.273 -21.360 1.00 95.25 92 TYR A CA 1
ATOM 693 C C . TYR A 1 92 ? 15.491 8.401 -22.879 1.00 95.25 92 TYR A C 1
ATOM 695 O O . TYR A 1 92 ? 16.555 8.352 -23.504 1.00 95.25 92 TYR A O 1
ATOM 703 N N . LEU A 1 93 ? 14.306 8.563 -23.464 1.00 92.75 93 LEU A N 1
ATOM 704 C CA . LEU A 1 93 ? 14.138 8.737 -24.899 1.00 92.75 93 LEU A CA 1
ATOM 705 C C . LEU A 1 93 ? 14.245 10.227 -25.277 1.00 92.75 93 LEU A C 1
ATOM 707 O O . LEU A 1 93 ? 13.860 11.102 -24.495 1.00 92.75 93 LEU A O 1
ATOM 711 N N . PRO A 1 94 ? 14.768 10.541 -26.473 1.00 89.50 94 PRO A N 1
ATOM 712 C CA . PRO A 1 94 ? 14.924 11.910 -26.941 1.00 89.50 94 PRO A CA 1
ATOM 713 C C . PRO A 1 94 ? 13.568 12.573 -27.196 1.00 89.50 94 PRO A C 1
ATOM 715 O O . PRO A 1 94 ? 12.610 11.940 -27.636 1.00 89.50 94 PRO A O 1
ATOM 718 N N . HIS A 1 95 ? 13.514 13.886 -26.959 1.00 82.75 95 HIS A N 1
ATOM 719 C CA . HIS A 1 95 ? 12.277 14.673 -26.969 1.00 82.75 95 HIS A CA 1
ATOM 720 C C . HIS A 1 95 ? 11.502 14.617 -28.295 1.00 82.75 95 HIS A C 1
ATOM 722 O O . HIS A 1 95 ? 10.278 14.560 -28.274 1.00 82.75 95 HIS A O 1
ATOM 728 N N . ASN A 1 96 ? 12.192 14.619 -29.440 1.00 75.69 96 ASN A N 1
ATOM 729 C CA . ASN A 1 96 ? 11.542 14.778 -30.747 1.00 75.69 96 ASN A CA 1
ATOM 730 C C . ASN A 1 96 ? 11.388 13.463 -31.527 1.00 75.69 96 ASN A C 1
ATOM 732 O O . ASN A 1 96 ? 11.106 13.495 -32.724 1.00 75.69 96 ASN A O 1
ATOM 736 N N . GLY A 1 97 ? 11.622 12.308 -30.892 1.00 65.25 97 GLY A N 1
ATOM 737 C CA . GLY A 1 97 ? 11.729 11.038 -31.620 1.00 65.25 97 GLY A CA 1
ATOM 738 C C . GLY A 1 97 ? 12.938 10.990 -32.564 1.00 65.25 97 GLY A C 1
ATOM 739 O O . GLY A 1 97 ? 12.928 10.241 -33.540 1.00 65.25 97 GLY A O 1
ATOM 740 N N . ASP A 1 98 ? 13.960 11.809 -32.288 1.00 72.31 98 ASP A N 1
ATOM 741 C CA . ASP A 1 98 ? 15.227 11.801 -33.012 1.00 72.31 98 ASP A CA 1
ATOM 742 C C . ASP A 1 98 ? 15.887 10.416 -32.878 1.00 72.31 98 ASP A C 1
ATOM 744 O O . ASP A 1 98 ? 15.842 9.785 -31.822 1.00 72.31 98 ASP A O 1
ATOM 748 N N . ASN A 1 99 ? 16.527 9.929 -33.944 1.00 67.50 99 ASN A N 1
ATOM 749 C CA . ASN A 1 99 ? 17.165 8.602 -33.988 1.00 67.50 99 ASN A CA 1
ATOM 750 C C . ASN A 1 99 ? 18.496 8.524 -33.207 1.00 67.50 99 ASN A C 1
ATOM 752 O O . ASN A 1 99 ? 19.295 7.614 -33.431 1.00 67.50 99 ASN A O 1
ATOM 756 N N . ASP A 1 100 ? 18.737 9.448 -32.278 1.00 75.75 100 ASP A N 1
ATOM 757 C CA . ASP A 1 100 ? 19.987 9.573 -31.515 1.00 75.75 100 ASP A CA 1
ATOM 758 C C . ASP A 1 100 ? 20.146 8.492 -30.423 1.00 75.75 100 ASP A C 1
ATOM 760 O O . ASP A 1 100 ? 21.099 8.510 -29.643 1.00 75.75 100 ASP A O 1
ATOM 764 N N . GLY A 1 101 ? 19.235 7.515 -30.385 1.00 85.19 101 GLY A N 1
ATOM 765 C CA . GLY A 1 101 ? 19.208 6.430 -29.408 1.00 85.19 101 GLY A CA 1
ATOM 766 C C . GLY A 1 101 ? 18.500 6.832 -28.114 1.00 85.19 101 GLY A C 1
ATOM 767 O O . GLY A 1 101 ? 17.648 7.710 -28.112 1.00 85.19 101 GLY A O 1
ATOM 768 N N . TYR A 1 102 ? 18.832 6.165 -27.011 1.00 92.62 102 TYR A N 1
ATOM 769 C CA . TYR A 1 102 ? 18.379 6.496 -25.655 1.00 92.62 102 TYR A CA 1
ATOM 770 C C . TYR A 1 102 ? 19.573 6.410 -24.698 1.00 92.62 102 TYR A C 1
ATOM 772 O O . TYR A 1 102 ? 20.599 5.804 -25.021 1.00 92.62 102 TYR A O 1
ATOM 780 N N . THR A 1 103 ? 19.436 6.995 -23.512 1.00 94.38 103 THR A N 1
ATOM 781 C CA . THR A 1 103 ? 20.357 6.761 -22.388 1.00 94.38 103 THR A CA 1
ATOM 782 C C . THR A 1 103 ? 19.646 6.006 -21.277 1.00 94.38 103 THR A C 1
ATOM 784 O O . THR A 1 103 ? 18.417 5.993 -21.219 1.00 94.38 103 THR A O 1
ATOM 787 N N . ASP A 1 104 ? 20.402 5.357 -20.398 1.00 96.31 104 ASP A N 1
ATOM 788 C CA . ASP A 1 104 ? 19.848 4.542 -19.325 1.00 96.31 104 ASP A CA 1
ATOM 789 C C . ASP A 1 104 ? 20.492 4.815 -17.959 1.00 96.31 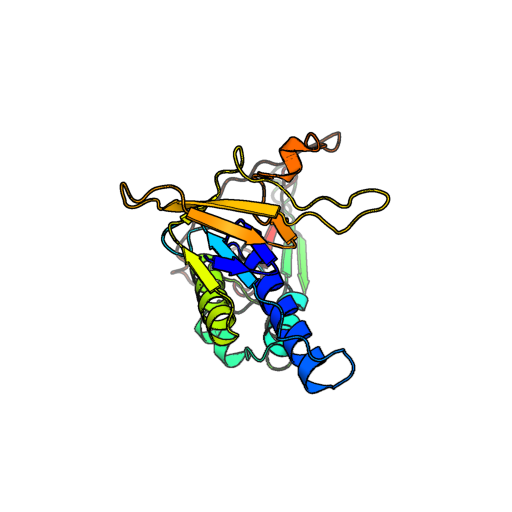104 ASP A C 1
ATOM 791 O O . ASP A 1 104 ? 21.626 5.282 -17.835 1.00 96.31 104 ASP A O 1
ATOM 795 N N . PHE A 1 105 ? 19.725 4.525 -16.912 1.00 97.50 105 PHE A N 1
ATOM 796 C CA . PHE A 1 105 ? 20.187 4.430 -15.534 1.00 97.50 105 PHE A CA 1
ATOM 797 C C . PHE A 1 105 ? 19.550 3.192 -14.907 1.00 97.50 105 PHE A C 1
ATOM 799 O O . PHE A 1 105 ? 18.362 3.209 -14.584 1.00 97.50 105 PHE A O 1
ATOM 806 N N . CYS A 1 106 ? 20.336 2.136 -14.708 1.00 97.12 106 CYS A N 1
ATOM 807 C CA . CYS A 1 106 ? 19.891 0.933 -14.012 1.00 97.12 106 CYS A CA 1
ATOM 808 C C . CYS A 1 106 ? 20.585 0.798 -12.650 1.00 97.12 106 CYS A C 1
ATOM 810 O O . CYS A 1 106 ? 21.798 0.991 -12.522 1.00 97.12 106 CYS A O 1
ATOM 812 N N . ALA A 1 107 ? 19.809 0.446 -11.628 1.00 96.56 107 ALA A N 1
ATOM 813 C CA . ALA A 1 107 ? 20.303 0.179 -10.286 1.00 96.56 107 ALA A CA 1
ATOM 814 C C . ALA A 1 107 ? 19.615 -1.051 -9.693 1.00 96.56 107 ALA A C 1
ATOM 816 O O . ALA A 1 107 ? 18.394 -1.056 -9.511 1.00 96.56 107 ALA A O 1
ATOM 817 N N . ASN A 1 108 ? 20.423 -2.048 -9.333 1.00 95.38 108 ASN A N 1
ATOM 818 C CA . ASN A 1 108 ? 19.939 -3.302 -8.768 1.00 95.38 108 ASN A CA 1
ATOM 819 C C . ASN A 1 108 ? 19.478 -3.133 -7.317 1.00 95.38 108 ASN A C 1
ATOM 821 O O . ASN A 1 108 ? 19.897 -2.222 -6.589 1.00 95.38 108 ASN A O 1
ATOM 825 N N . GLY A 1 109 ? 18.605 -4.038 -6.894 1.00 92.81 109 GLY A N 1
ATOM 826 C CA . GLY A 1 109 ? 18.156 -4.147 -5.521 1.00 92.81 109 GLY A CA 1
ATOM 827 C C . GLY A 1 109 ? 19.206 -4.775 -4.597 1.00 92.81 109 GLY A C 1
ATOM 828 O O . GLY A 1 109 ? 20.292 -5.185 -5.010 1.00 92.81 109 GLY A O 1
ATOM 829 N N . PRO A 1 110 ? 18.902 -4.848 -3.291 1.00 92.25 110 PRO A N 1
ATOM 830 C CA . PRO A 1 110 ? 19.673 -5.677 -2.377 1.00 92.25 110 PRO A CA 1
ATOM 831 C C . PRO A 1 110 ? 19.495 -7.163 -2.714 1.00 92.25 110 PRO A C 1
ATOM 833 O O . PRO A 1 110 ? 18.472 -7.56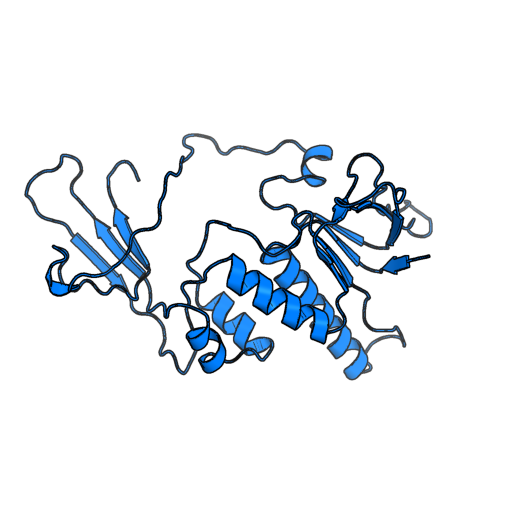6 -3.265 1.00 92.25 110 PRO A O 1
ATOM 836 N N . ALA A 1 111 ? 20.449 -7.992 -2.282 1.00 88.19 111 ALA A N 1
ATOM 837 C CA . ALA A 1 111 ? 20.327 -9.442 -2.394 1.00 88.19 111 ALA A CA 1
ATOM 838 C C . ALA A 1 111 ? 19.005 -9.937 -1.772 1.00 88.19 111 ALA A C 1
ATOM 840 O O . ALA A 1 111 ? 18.602 -9.506 -0.686 1.00 88.19 111 ALA A O 1
ATOM 841 N N . GLY A 1 112 ? 18.305 -10.833 -2.466 1.00 77.44 112 GLY A N 1
ATOM 842 C CA . GLY A 1 112 ? 16.947 -11.214 -2.075 1.00 77.44 112 GLY A CA 1
ATOM 843 C C . GLY A 1 112 ? 16.856 -12.010 -0.764 1.00 77.44 112 GLY A C 1
ATOM 844 O O . GLY A 1 112 ? 15.826 -11.981 -0.087 1.00 77.44 112 GLY A O 1
ATOM 845 N N . ASP A 1 113 ? 17.939 -12.664 -0.343 1.00 83.00 113 ASP A N 1
ATOM 846 C CA . ASP A 1 113 ? 18.069 -13.294 0.978 1.00 83.00 113 ASP A CA 1
ATOM 847 C C . ASP A 1 113 ? 18.193 -12.265 2.119 1.00 83.00 113 ASP A C 1
ATOM 849 O O . ASP A 1 113 ? 17.793 -12.532 3.260 1.00 83.00 113 ASP A O 1
ATOM 853 N N . PHE A 1 114 ? 18.661 -11.053 1.815 1.00 88.31 114 PHE A N 1
ATOM 854 C CA . PHE A 1 114 ? 18.669 -9.936 2.749 1.00 88.31 114 PHE A CA 1
ATOM 855 C C . PHE A 1 114 ? 17.255 -9.373 2.939 1.00 88.31 114 PHE A C 1
ATOM 857 O O . PHE A 1 114 ? 16.725 -9.380 4.063 1.00 88.31 114 PHE A O 1
ATOM 864 N N . VAL A 1 115 ? 16.616 -8.919 1.856 1.00 90.75 115 VAL A N 1
ATOM 865 C CA . VAL A 1 115 ? 15.269 -8.329 1.876 1.00 90.75 115 VAL A CA 1
ATOM 866 C C . VAL A 1 115 ? 14.599 -8.397 0.504 1.00 90.75 115 VAL A C 1
ATOM 868 O O . VAL A 1 115 ? 15.195 -8.064 -0.513 1.00 90.75 115 VAL A O 1
ATOM 871 N N . ALA A 1 116 ? 13.320 -8.775 0.486 1.00 90.31 116 ALA A N 1
ATOM 872 C CA . ALA A 1 116 ? 12.534 -8.781 -0.738 1.00 90.31 116 ALA A CA 1
ATOM 873 C C . ALA A 1 116 ? 12.148 -7.359 -1.172 1.00 90.31 116 ALA A C 1
ATOM 875 O O . ALA A 1 116 ? 11.598 -6.591 -0.379 1.00 90.31 116 ALA A O 1
ATOM 876 N N . THR A 1 117 ? 12.319 -7.053 -2.454 1.00 95.12 117 THR A N 1
ATOM 877 C CA . THR A 1 117 ? 11.537 -6.013 -3.133 1.00 95.12 117 THR A CA 1
ATOM 878 C C . THR A 1 117 ? 10.555 -6.723 -4.067 1.00 95.12 117 THR A C 1
ATOM 880 O O . THR A 1 117 ? 10.879 -7.784 -4.600 1.00 95.12 117 THR A O 1
ATOM 883 N N . LEU A 1 118 ? 9.327 -6.212 -4.201 1.00 97.12 118 LEU A N 1
ATOM 884 C CA . LEU A 1 118 ? 8.213 -6.961 -4.786 1.00 97.12 118 LEU A CA 1
ATOM 885 C C . LEU A 1 118 ? 7.432 -6.123 -5.807 1.00 97.12 118 LEU A C 1
ATOM 887 O O . LEU A 1 118 ? 7.221 -4.925 -5.595 1.00 97.12 118 LEU A O 1
ATOM 891 N N . GLN A 1 119 ? 6.952 -6.785 -6.860 1.00 97.88 119 GLN A N 1
ATOM 892 C CA . GLN A 1 119 ? 5.797 -6.355 -7.651 1.00 97.88 119 GLN A CA 1
ATOM 893 C C . GLN A 1 119 ? 4.564 -7.086 -7.113 1.00 97.88 119 GLN A C 1
ATOM 895 O O . GLN A 1 119 ? 4.469 -8.312 -7.208 1.00 97.88 119 GLN A O 1
ATOM 900 N N . VAL A 1 120 ? 3.634 -6.360 -6.496 1.00 98.25 120 VAL A N 1
ATOM 901 C CA . VAL A 1 120 ?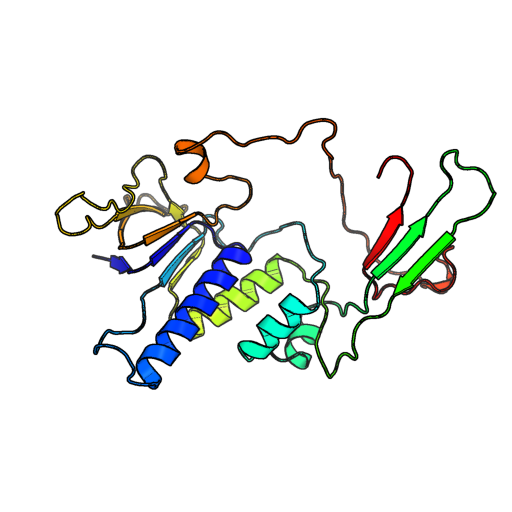 2.485 -6.951 -5.803 1.00 98.25 120 VAL A CA 1
ATOM 902 C C . VAL A 1 120 ? 1.189 -6.735 -6.571 1.00 98.25 120 VAL A C 1
ATOM 904 O O . VAL A 1 120 ? 0.761 -5.602 -6.777 1.00 98.25 120 VAL A O 1
ATOM 907 N N . GLU A 1 121 ? 0.474 -7.818 -6.877 1.00 98.44 121 GLU A N 1
ATOM 908 C CA . GLU A 1 121 ? -0.942 -7.695 -7.214 1.00 98.44 121 GLU A CA 1
ATOM 909 C C . GLU A 1 121 ? -1.695 -7.228 -5.959 1.00 98.44 121 GLU A C 1
ATOM 911 O O . GLU A 1 121 ? -1.674 -7.861 -4.892 1.00 98.44 121 GLU A O 1
ATOM 916 N N . ARG A 1 122 ? -2.367 -6.080 -6.057 1.00 98.38 122 ARG A N 1
ATOM 917 C CA . ARG A 1 122 ? -2.950 -5.415 -4.884 1.00 98.38 122 ARG A CA 1
ATOM 918 C C . ARG A 1 122 ? -4.074 -6.192 -4.217 1.00 98.38 122 ARG A C 1
ATOM 920 O O . ARG A 1 122 ? -4.186 -6.157 -2.994 1.00 98.38 122 ARG A O 1
ATOM 927 N N . LYS A 1 123 ? -4.841 -6.954 -4.992 1.00 98.19 123 LYS A N 1
ATOM 928 C CA . LYS A 1 123 ? -5.864 -7.861 -4.467 1.00 98.19 123 LYS A CA 1
ATOM 929 C C . LYS A 1 123 ? -5.251 -8.955 -3.587 1.00 98.19 123 LYS A C 1
ATOM 931 O O . LYS A 1 123 ? -5.768 -9.233 -2.506 1.00 98.19 123 LYS A O 1
ATOM 936 N N . ILE A 1 124 ? -4.138 -9.542 -4.026 1.00 98.50 124 ILE A N 1
ATOM 937 C CA . ILE A 1 124 ? -3.450 -10.627 -3.314 1.00 98.50 124 ILE A CA 1
ATOM 938 C C . ILE A 1 124 ? -2.729 -10.100 -2.074 1.00 98.50 124 ILE A C 1
ATOM 940 O O . ILE A 1 124 ? -2.825 -10.708 -1.008 1.00 98.50 124 ILE A O 1
ATOM 944 N N . SER A 1 125 ? -2.069 -8.941 -2.162 1.00 98.44 125 SER A N 1
ATOM 945 C CA . SER A 1 125 ? -1.410 -8.339 -0.993 1.00 98.44 125 SER A CA 1
ATOM 946 C C . SER A 1 125 ? -2.399 -7.930 0.094 1.00 98.44 125 SER A C 1
ATOM 948 O O . SER A 1 125 ? -2.161 -8.196 1.271 1.00 98.44 125 SER A O 1
ATOM 950 N N . GLU A 1 126 ? -3.546 -7.365 -0.270 1.00 98.69 126 GLU A N 1
ATOM 951 C CA . GLU A 1 126 ? -4.583 -7.020 0.702 1.00 98.69 126 GLU A CA 1
ATOM 952 C C . GLU A 1 126 ? -5.266 -8.259 1.291 1.00 98.69 126 GLU A C 1
ATOM 954 O O . GLU A 1 126 ? -5.588 -8.260 2.479 1.00 98.69 126 GLU A O 1
ATOM 959 N N . LEU A 1 127 ? -5.413 -9.348 0.528 1.00 98.62 127 LEU A N 1
ATOM 960 C CA . LEU A 1 127 ? -5.878 -10.628 1.070 1.00 98.62 127 LEU A CA 1
ATOM 961 C C . LEU A 1 127 ? -4.878 -11.217 2.074 1.00 98.62 127 LEU A C 1
ATOM 963 O O . LEU A 1 127 ? -5.273 -11.572 3.185 1.00 98.62 127 LEU A O 1
ATOM 967 N N . LEU A 1 128 ? -3.590 -11.275 1.719 1.00 98.56 128 LEU A N 1
ATOM 968 C CA . LEU A 1 128 ? -2.522 -11.736 2.611 1.00 98.56 128 LEU A CA 1
ATOM 969 C C . LEU A 1 128 ? -2.548 -10.966 3.935 1.00 98.56 128 LEU A C 1
ATOM 971 O O . LEU A 1 128 ? -2.577 -11.570 5.008 1.00 98.56 128 LEU A O 1
ATOM 975 N N . LEU A 1 129 ? -2.565 -9.634 3.862 1.00 98.69 129 LEU A N 1
ATOM 976 C CA . LEU A 1 129 ? -2.548 -8.781 5.047 1.00 98.69 129 LEU A CA 1
ATOM 977 C C . LEU A 1 129 ? -3.866 -8.841 5.830 1.00 98.69 129 LEU A C 1
ATOM 979 O O . LEU A 1 129 ? -3.833 -8.770 7.055 1.00 98.69 129 LEU A O 1
ATOM 983 N N . THR A 1 130 ? -5.009 -9.040 5.169 1.00 98.75 130 THR A N 1
ATOM 984 C CA . THR A 1 130 ? -6.296 -9.285 5.845 1.00 98.75 130 THR A CA 1
ATOM 985 C C . THR A 1 130 ? -6.224 -10.547 6.699 1.00 98.75 130 THR A C 1
ATOM 987 O O . THR A 1 130 ? -6.502 -10.499 7.897 1.00 98.75 130 THR A O 1
ATOM 990 N N . LEU A 1 131 ? -5.800 -11.669 6.111 1.00 98.56 131 LEU A N 1
ATOM 991 C CA . LEU A 1 131 ? -5.693 -12.947 6.819 1.00 98.56 131 LEU A CA 1
ATOM 992 C C . LEU A 1 131 ? -4.658 -12.877 7.948 1.00 98.56 131 LEU A C 1
ATOM 994 O O . LEU A 1 131 ? -4.869 -13.433 9.027 1.00 98.56 131 LEU A O 1
ATOM 998 N N . PHE A 1 132 ? -3.548 -12.173 7.718 1.00 98.50 132 PHE A N 1
ATOM 999 C CA . PHE A 1 132 ? -2.530 -11.944 8.737 1.00 98.50 132 PHE A CA 1
ATOM 1000 C C . PHE A 1 132 ? -3.081 -11.122 9.912 1.00 98.50 132 PHE A C 1
ATOM 1002 O O . PHE A 1 132 ? -2.935 -11.519 11.065 1.00 98.50 132 PHE A O 1
ATOM 1009 N N . ALA A 1 133 ? -3.774 -10.016 9.638 1.00 98.62 133 ALA A N 1
ATOM 1010 C CA . ALA A 1 133 ? -4.388 -9.172 10.659 1.00 98.62 133 ALA A CA 1
ATOM 1011 C C . ALA A 1 133 ? -5.460 -9.920 11.472 1.00 98.62 133 ALA A C 1
ATOM 1013 O O . ALA A 1 133 ? -5.483 -9.815 12.698 1.00 98.62 133 ALA A O 1
ATOM 1014 N N . GLN A 1 134 ? -6.298 -10.731 10.818 1.00 98.50 134 GLN A N 1
ATOM 1015 C CA . GLN A 1 134 ? -7.298 -11.566 11.495 1.00 98.50 134 GLN A CA 1
ATOM 1016 C C . GLN A 1 134 ? -6.652 -12.564 12.462 1.00 98.50 134 GLN A C 1
ATOM 1018 O O . GLN A 1 134 ? -7.128 -12.728 13.584 1.00 98.50 134 GLN A O 1
ATOM 1023 N N . ARG A 1 135 ? -5.518 -13.171 12.086 1.00 97.88 135 ARG A N 1
ATOM 1024 C CA . ARG A 1 135 ? -4.740 -14.046 12.984 1.00 97.88 135 ARG A CA 1
ATOM 1025 C C . ARG A 1 135 ? -4.170 -13.320 14.204 1.00 97.88 135 ARG A C 1
ATOM 1027 O O . ARG A 1 135 ? -3.912 -13.967 15.212 1.00 97.88 135 ARG A O 1
ATOM 1034 N N . LEU A 1 136 ? -4.003 -11.999 14.136 1.00 97.19 136 LEU A N 1
ATOM 1035 C CA . LEU A 1 136 ? -3.611 -11.161 15.275 1.00 97.19 136 LEU A CA 1
ATOM 1036 C C . LEU A 1 136 ? -4.802 -10.700 16.137 1.00 97.19 136 LEU A C 1
ATOM 1038 O O . LEU A 1 136 ? -4.607 -9.971 17.114 1.00 97.19 136 LEU A O 1
ATOM 1042 N N . GLY A 1 137 ? -6.029 -11.095 15.786 1.00 97.00 137 GLY A N 1
ATOM 1043 C CA . GLY A 1 137 ? -7.255 -10.688 16.473 1.00 97.00 137 GLY A CA 1
ATOM 1044 C C . GLY A 1 137 ? -7.806 -9.329 16.031 1.00 97.00 137 GLY A C 1
ATOM 1045 O O . GLY A 1 137 ? -8.574 -8.724 16.773 1.00 97.00 137 GLY A O 1
ATOM 1046 N N . VAL A 1 138 ? -7.412 -8.820 14.857 1.00 98.44 138 VAL A N 1
ATOM 1047 C CA . VAL A 1 138 ? -8.067 -7.653 14.243 1.00 98.44 138 VAL A CA 1
ATOM 1048 C C . VAL A 1 138 ? -9.369 -8.106 13.583 1.00 98.44 138 VAL A C 1
ATOM 1050 O O . VAL A 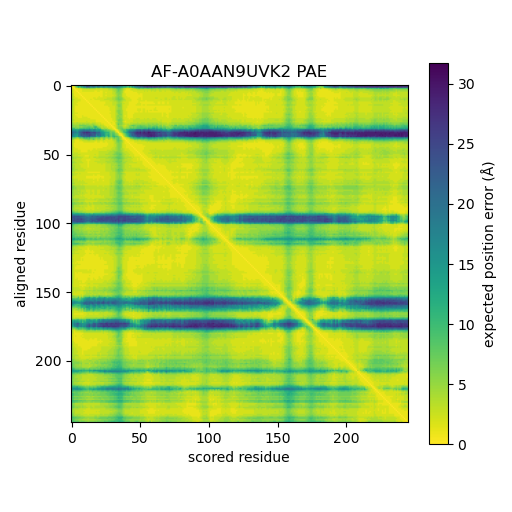1 138 ? -9.361 -9.011 12.746 1.00 98.44 138 VAL A O 1
ATOM 1053 N N . ASN A 1 139 ? -10.480 -7.445 13.903 1.00 98.19 139 ASN A N 1
ATOM 1054 C CA . ASN A 1 139 ? -11.756 -7.696 13.238 1.00 98.19 139 ASN A CA 1
ATOM 1055 C C . ASN A 1 139 ? -11.763 -6.994 11.878 1.00 98.19 139 ASN A C 1
ATOM 1057 O O . ASN A 1 139 ? -11.513 -5.794 11.807 1.00 98.19 139 ASN A O 1
ATOM 1061 N N . ILE A 1 140 ? -12.050 -7.715 10.794 1.00 98.06 140 ILE A N 1
ATOM 1062 C CA . ILE A 1 140 ? -12.112 -7.133 9.446 1.00 98.06 140 ILE A CA 1
ATOM 1063 C C . ILE A 1 140 ? -13.424 -7.534 8.789 1.00 98.06 140 ILE A C 1
ATOM 1065 O O . ILE A 1 140 ? -13.659 -8.717 8.540 1.00 98.06 140 ILE A O 1
ATOM 1069 N N . PHE A 1 141 ? -14.247 -6.539 8.470 1.00 96.62 141 PHE A N 1
ATOM 1070 C CA . PHE A 1 141 ? -15.555 -6.723 7.854 1.00 96.62 141 PHE A CA 1
ATOM 1071 C C . PHE A 1 141 ? -15.552 -6.170 6.429 1.00 96.62 141 PHE A C 1
ATOM 1073 O O . PHE A 1 141 ? -15.617 -4.961 6.219 1.00 96.62 141 PHE A O 1
ATOM 1080 N N . HIS A 1 142 ? -15.487 -7.077 5.456 1.00 96.94 142 HIS A N 1
ATOM 1081 C CA . HIS A 1 142 ? -15.730 -6.780 4.043 1.00 96.94 142 HIS A CA 1
ATOM 1082 C C . HIS A 1 142 ? -17.238 -6.722 3.755 1.00 96.94 142 HIS A C 1
ATOM 1084 O O . HIS A 1 142 ? -18.031 -7.321 4.482 1.00 96.94 142 HIS A O 1
ATOM 1090 N N . GLY A 1 143 ? -17.654 -6.013 2.705 1.00 95.62 143 GLY A N 1
ATOM 1091 C CA . GLY A 1 143 ? -19.067 -5.838 2.340 1.00 95.62 143 GLY A CA 1
ATOM 1092 C C . GLY A 1 143 ? -19.834 -4.885 3.264 1.00 95.62 143 GLY A C 1
ATOM 1093 O O . GLY A 1 143 ? -21.066 -4.883 3.266 1.00 95.62 143 GLY A O 1
ATOM 1094 N N . HIS A 1 144 ? -19.122 -4.090 4.065 1.00 94.75 144 HIS A N 1
ATOM 1095 C CA . HIS A 1 144 ? -19.697 -3.192 5.062 1.00 94.75 144 HIS A CA 1
ATOM 1096 C C . HIS A 1 144 ? -19.250 -1.756 4.785 1.00 94.75 144 HIS A C 1
ATOM 1098 O O . HIS A 1 144 ? -18.064 -1.456 4.687 1.00 94.75 144 HIS A O 1
ATOM 1104 N N . ALA A 1 145 ? -20.203 -0.838 4.648 1.00 94.06 145 ALA A N 1
ATOM 1105 C CA . ALA A 1 145 ? -19.932 0.566 4.370 1.00 94.06 145 ALA A CA 1
ATOM 1106 C C . ALA A 1 145 ? -20.191 1.421 5.611 1.00 94.06 145 ALA A C 1
ATOM 1108 O O . ALA A 1 145 ? -21.219 1.278 6.262 1.00 94.06 145 ALA A O 1
ATOM 1109 N N . VAL A 1 146 ? -19.301 2.363 5.911 1.00 94.81 146 VAL A N 1
ATOM 1110 C CA . VAL A 1 146 ? -19.551 3.345 6.972 1.00 94.81 146 VAL A CA 1
ATOM 1111 C C . VAL A 1 146 ? -20.456 4.459 6.454 1.00 94.81 146 VAL A C 1
ATOM 1113 O O . VAL A 1 146 ? -20.175 5.066 5.413 1.00 94.81 146 VAL A O 1
ATOM 1116 N N . ASN A 1 147 ? -21.516 4.771 7.201 1.00 94.19 147 ASN A N 1
ATOM 1117 C CA . ASN A 1 147 ? -22.302 5.977 6.990 1.00 94.19 147 ASN A CA 1
ATOM 1118 C C . ASN A 1 147 ? -21.554 7.183 7.574 1.00 94.19 147 ASN A C 1
ATOM 1120 O O . ASN A 1 147 ? -21.596 7.477 8.768 1.00 94.19 147 ASN A O 1
ATOM 1124 N N . ILE A 1 148 ? -20.838 7.885 6.699 1.00 92.50 148 ILE A N 1
ATOM 1125 C CA . ILE A 1 148 ? -19.978 9.016 7.061 1.00 92.50 148 ILE A CA 1
ATOM 1126 C C . ILE A 1 148 ? -20.791 10.204 7.599 1.00 92.50 148 ILE A C 1
ATOM 1128 O O . ILE A 1 148 ? -20.257 11.020 8.348 1.00 92.50 148 ILE A O 1
ATOM 1132 N N . ASP A 1 149 ? -22.054 10.349 7.197 1.00 91.12 149 ASP A N 1
ATOM 1133 C CA . ASP A 1 149 ? -22.895 11.492 7.572 1.00 91.12 149 ASP A CA 1
ATOM 1134 C C . ASP A 1 149 ? -23.516 11.335 8.955 1.00 91.12 149 ASP A C 1
ATOM 1136 O O . ASP A 1 149 ? -23.666 12.329 9.661 1.00 91.12 149 ASP A O 1
ATOM 1140 N N . SER A 1 150 ? -23.800 10.102 9.377 1.00 90.56 150 SER A N 1
ATOM 1141 C CA . SER A 1 150 ? -24.313 9.820 10.720 1.00 90.56 150 SER A CA 1
ATOM 1142 C C . SER A 1 150 ? -23.225 9.456 11.740 1.00 90.56 150 SER A C 1
ATOM 1144 O O . SER A 1 150 ? -23.489 9.460 12.943 1.00 90.56 150 SER A O 1
ATOM 1146 N N . THR A 1 151 ? -21.991 9.196 11.288 1.00 92.25 151 THR A N 1
ATOM 1147 C CA . THR A 1 151 ? -20.847 8.921 12.171 1.00 92.25 151 THR A CA 1
ATOM 1148 C C . THR A 1 151 ? -20.504 10.135 13.035 1.00 92.25 151 THR A C 1
ATOM 1150 O O . THR A 1 151 ? -20.281 11.237 12.532 1.00 92.25 151 THR A O 1
ATOM 1153 N N . LYS A 1 152 ? -20.381 9.911 14.345 1.00 93.38 152 LYS A N 1
ATOM 1154 C CA . LYS A 1 152 ? -19.923 10.902 15.324 1.00 93.38 152 LYS A CA 1
ATOM 1155 C C . LYS A 1 152 ? -18.471 10.610 15.676 1.00 93.38 152 LYS A C 1
ATOM 1157 O O . LYS A 1 152 ? -18.168 9.538 16.194 1.00 93.38 152 LYS A O 1
ATOM 1162 N N . LEU A 1 153 ? -17.566 11.537 15.375 1.00 92.31 153 LEU A N 1
ATOM 1163 C CA . LEU A 1 153 ? -16.153 11.369 15.712 1.00 92.31 153 LEU A CA 1
ATOM 1164 C C . LEU A 1 153 ? -15.932 11.558 17.223 1.00 92.31 153 LEU A C 1
ATOM 1166 O O . LEU A 1 153 ? -16.644 12.358 17.829 1.00 92.31 153 LEU A O 1
ATOM 1170 N N . PRO A 1 154 ? -14.956 10.857 17.829 1.00 88.38 154 PRO A N 1
ATOM 1171 C CA . PRO A 1 154 ? -14.569 11.112 19.211 1.00 88.38 154 PRO A CA 1
ATOM 1172 C C . PRO A 1 154 ? -14.079 12.554 19.365 1.00 88.38 154 PRO A C 1
ATOM 1174 O O . PRO A 1 154 ? -13.265 13.012 18.560 1.00 88.38 154 PRO A O 1
ATOM 1177 N N . THR A 1 155 ? -14.530 13.248 20.406 1.00 83.81 155 THR A N 1
ATOM 1178 C CA . THR A 1 155 ? -14.131 14.632 20.697 1.00 83.81 155 THR A CA 1
ATOM 1179 C C . THR A 1 155 ? -13.540 14.733 22.090 1.00 83.81 155 THR A C 1
ATOM 1181 O O . THR A 1 155 ? -14.099 14.189 23.049 1.00 83.81 155 THR A O 1
ATOM 1184 N N . ASP A 1 156 ? -12.441 15.470 22.203 1.00 72.75 156 ASP A N 1
ATOM 1185 C CA . ASP A 1 156 ? -11.948 15.923 23.495 1.00 72.75 156 ASP A CA 1
ATOM 1186 C C . ASP A 1 156 ? -12.818 17.098 23.949 1.00 72.75 156 ASP A C 1
ATOM 1188 O O . ASP A 1 156 ? -13.171 17.974 23.159 1.00 72.75 156 ASP A O 1
ATOM 1192 N N . THR A 1 157 ? -13.225 17.089 25.213 1.00 68.00 157 THR A N 1
ATOM 1193 C CA . THR A 1 157 ? -13.885 18.240 25.833 1.00 68.00 157 THR A CA 1
ATOM 1194 C C . THR A 1 157 ? -12.839 18.999 26.631 1.00 68.00 157 THR A C 1
ATOM 1196 O O . THR A 1 157 ? -12.132 18.361 27.409 1.00 68.00 157 THR A O 1
ATOM 1199 N N . ASP A 1 158 ? -12.776 20.326 26.482 1.00 63.28 158 ASP A N 1
ATOM 1200 C CA . ASP A 1 158 ? -11.707 21.185 27.024 1.00 63.28 158 ASP A CA 1
ATOM 1201 C C . ASP A 1 158 ? -11.395 20.977 28.521 1.00 63.28 158 ASP A C 1
ATOM 1203 O O . ASP A 1 158 ? -10.294 21.301 28.947 1.00 63.28 158 ASP A O 1
ATOM 1207 N N . ASN A 1 159 ? -12.319 20.413 29.317 1.00 60.44 159 ASN A N 1
ATOM 1208 C CA . ASN A 1 159 ? -12.114 20.056 30.731 1.00 60.44 159 ASN A CA 1
ATOM 1209 C C . ASN A 1 159 ? -12.917 18.811 31.198 1.00 60.44 159 ASN A C 1
ATOM 1211 O O . ASN A 1 159 ? -13.284 18.712 32.368 1.00 60.44 159 ASN A O 1
ATOM 1215 N N . GLY A 1 160 ? -13.244 17.867 30.308 1.00 65.75 160 GLY A N 1
ATOM 1216 C CA . GLY A 1 160 ? -14.094 16.705 30.635 1.00 65.75 160 GLY A CA 1
ATOM 1217 C C . GLY A 1 160 ? -13.603 15.377 30.042 1.00 65.75 160 GLY A C 1
ATOM 1218 O O . GLY A 1 160 ? -12.636 15.365 29.276 1.00 65.75 160 GLY A O 1
ATOM 1219 N N . PRO A 1 161 ? -14.237 14.241 30.396 1.00 71.19 161 PRO A N 1
ATOM 1220 C CA . PRO A 1 161 ? -13.873 12.943 29.841 1.00 71.19 161 PRO A CA 1
ATOM 1221 C C . PRO A 1 161 ? -14.126 12.918 28.330 1.00 71.19 161 PRO A C 1
ATOM 1223 O O . PRO A 1 161 ? -15.164 13.378 27.855 1.00 71.19 161 PRO A O 1
ATOM 1226 N N . ARG A 1 162 ? -13.179 12.344 27.578 1.00 77.88 162 ARG A N 1
ATOM 1227 C CA . ARG A 1 162 ? -13.289 12.178 26.125 1.00 77.88 162 ARG A CA 1
ATOM 1228 C C . ARG A 1 162 ? -14.604 11.488 25.768 1.00 77.88 162 ARG A C 1
ATOM 1230 O O . ARG A 1 162 ? -14.892 10.398 26.266 1.00 77.88 162 ARG A O 1
ATOM 1237 N N . VAL A 1 163 ? -15.379 12.105 24.881 1.00 83.31 163 VAL A N 1
ATOM 1238 C CA . VAL A 1 163 ? -16.633 11.522 24.399 1.00 83.31 163 VAL A CA 1
ATOM 1239 C C . VAL A 1 163 ? -16.291 10.469 23.351 1.00 83.31 163 VAL A C 1
ATOM 1241 O O . VAL A 1 163 ? -15.594 10.761 22.376 1.00 83.31 163 VAL A O 1
ATOM 1244 N N . ALA A 1 164 ? -16.762 9.238 23.562 1.00 86.50 164 ALA A N 1
ATOM 1245 C CA . ALA A 1 164 ? -16.590 8.162 22.596 1.00 86.50 164 ALA A CA 1
ATOM 1246 C C . ALA A 1 164 ? -17.259 8.530 21.264 1.00 86.50 164 ALA A C 1
ATOM 1248 O O . ALA A 1 164 ? -18.362 9.081 21.223 1.00 86.50 164 ALA A O 1
ATOM 1249 N N . GLY A 1 165 ? -16.575 8.221 20.169 1.00 92.31 165 GLY A N 1
ATOM 1250 C CA . GLY A 1 165 ? -17.162 8.269 18.843 1.00 92.31 165 GLY A CA 1
ATOM 1251 C C . GLY A 1 165 ? -18.130 7.113 18.632 1.00 92.31 165 GLY A C 1
ATOM 1252 O O . GLY A 1 165 ? -18.089 6.099 19.326 1.00 92.31 165 GLY A O 1
ATOM 1253 N N . ARG A 1 166 ? -18.977 7.258 17.621 1.00 94.69 166 ARG A N 1
ATOM 1254 C CA . ARG A 1 166 ? -19.914 6.237 17.168 1.00 94.69 166 ARG A CA 1
ATOM 1255 C C . ARG A 1 166 ? -19.855 6.148 15.655 1.00 94.69 166 ARG A C 1
ATOM 1257 O O . ARG A 1 166 ? -20.156 7.127 14.970 1.00 94.69 166 ARG A O 1
ATOM 1264 N N . VAL A 1 167 ? -19.490 4.978 15.146 1.00 94.75 167 VAL A N 1
ATOM 1265 C CA . VAL A 1 167 ? -19.421 4.691 13.711 1.00 94.75 167 VAL A CA 1
ATOM 1266 C C . VAL A 1 167 ? -20.640 3.880 13.311 1.00 94.75 167 VAL A C 1
ATOM 1268 O O . VAL A 1 167 ? -20.823 2.761 13.783 1.00 94.75 167 VAL A O 1
ATOM 1271 N N . ASP A 1 168 ? -21.460 4.436 12.427 1.00 93.75 168 ASP A N 1
ATOM 1272 C CA . ASP A 1 168 ? -22.621 3.738 11.886 1.00 93.75 168 ASP A CA 1
ATOM 1273 C C . ASP A 1 168 ? -22.211 2.930 10.644 1.00 93.75 168 ASP A C 1
ATOM 1275 O O . ASP A 1 168 ? -21.597 3.456 9.711 1.00 93.75 168 ASP A O 1
ATOM 1279 N N . VAL A 1 169 ? -22.556 1.645 10.627 1.00 93.50 169 VAL A N 1
ATOM 1280 C CA . VAL A 1 169 ? -22.158 0.666 9.610 1.00 93.50 169 VAL A CA 1
ATOM 1281 C C . VAL A 1 169 ? -23.398 0.106 8.912 1.00 93.50 169 VAL A C 1
ATOM 1283 O O . VAL A 1 169 ? -24.358 -0.329 9.548 1.00 93.50 169 VAL A O 1
ATOM 1286 N N . LEU A 1 170 ? -23.353 0.106 7.584 1.00 90.06 170 LEU A N 1
ATOM 1287 C CA . LEU A 1 170 ? -24.375 -0.402 6.677 1.00 90.06 170 LEU A CA 1
ATOM 1288 C C . LEU A 1 170 ? -23.871 -1.693 6.027 1.00 90.06 170 LEU A C 1
ATOM 1290 O O . LEU A 1 170 ? -22.779 -1.715 5.454 1.00 90.06 170 LEU A O 1
ATOM 1294 N N . ASN A 1 171 ? -24.666 -2.757 6.081 1.00 82.69 171 ASN A N 1
ATOM 1295 C CA . ASN A 1 171 ? -24.378 -3.985 5.347 1.00 82.69 171 ASN A CA 1
ATOM 1296 C C . ASN A 1 171 ? -24.823 -3.818 3.884 1.00 82.69 171 ASN A C 1
ATOM 1298 O O . ASN A 1 171 ? -25.951 -3.401 3.629 1.00 82.69 171 ASN A O 1
ATOM 1302 N N . GLN A 1 172 ? -23.962 -4.135 2.913 1.00 67.25 172 GLN A N 1
ATOM 1303 C CA . GLN A 1 172 ? -24.321 -4.024 1.494 1.00 67.25 172 GLN A CA 1
ATOM 1304 C C . GLN A 1 172 ? -25.298 -5.119 1.013 1.00 67.25 172 GLN A C 1
ATOM 1306 O O . GLN A 1 172 ? -25.755 -5.046 -0.125 1.00 67.25 172 GLN A O 1
ATOM 1311 N N . GLY A 1 173 ? -25.633 -6.110 1.853 1.00 60.00 173 GLY A N 1
ATOM 1312 C CA . GLY A 1 173 ? -26.385 -7.311 1.463 1.00 60.00 173 GLY A CA 1
ATOM 1313 C C . GLY A 1 173 ? -27.784 -7.523 2.063 1.00 60.00 173 GLY A C 1
ATOM 1314 O O . GLY A 1 173 ? -28.350 -8.586 1.822 1.00 60.00 173 GLY A O 1
ATOM 1315 N N . GLY A 1 174 ? -28.377 -6.599 2.831 1.00 54.06 174 GLY A N 1
ATOM 1316 C CA . GLY A 1 174 ? -29.727 -6.846 3.363 1.00 54.06 174 GLY A CA 1
ATOM 1317 C C . GLY A 1 174 ? -30.402 -5.687 4.096 1.00 54.06 174 GLY A C 1
ATOM 1318 O O . GLY A 1 174 ? -29.741 -4.751 4.530 1.00 54.06 174 GLY A O 1
ATOM 1319 N N . ASN A 1 175 ? -31.724 -5.816 4.281 1.00 54.44 175 ASN A N 1
ATOM 1320 C CA . ASN A 1 175 ? -32.620 -4.960 5.090 1.00 54.44 175 ASN A CA 1
ATOM 1321 C C . ASN A 1 175 ? -32.264 -4.909 6.595 1.00 54.44 175 ASN A C 1
ATOM 1323 O O . ASN A 1 175 ? -33.059 -4.438 7.409 1.00 54.44 175 ASN A O 1
ATOM 1327 N N . ASP A 1 176 ? -31.105 -5.441 6.978 1.00 57.50 176 ASP A N 1
ATOM 1328 C CA . ASP A 1 176 ? -30.649 -5.519 8.356 1.00 57.50 176 ASP A CA 1
ATOM 1329 C C . ASP A 1 176 ? -30.158 -4.120 8.746 1.00 57.50 176 ASP A C 1
ATOM 1331 O O . ASP A 1 176 ? -29.216 -3.593 8.150 1.00 57.50 176 ASP A O 1
ATOM 1335 N N . GLY A 1 177 ? -30.891 -3.470 9.650 1.00 66.75 177 GLY A N 1
ATOM 1336 C CA . GLY A 1 177 ? -30.750 -2.047 9.951 1.00 66.75 177 GLY A CA 1
ATOM 1337 C C . GLY A 1 177 ? -29.324 -1.607 10.303 1.00 66.75 177 GLY A C 1
ATOM 1338 O O . GLY A 1 177 ? -28.449 -2.409 10.627 1.00 66.75 177 GLY A O 1
ATOM 1339 N N . THR A 1 178 ? -29.093 -0.294 10.265 1.00 80.06 178 THR A N 1
ATOM 1340 C CA . THR A 1 178 ? -27.809 0.327 10.614 1.00 80.06 178 THR A CA 1
ATOM 1341 C C . THR A 1 178 ? -27.288 -0.186 11.959 1.00 80.06 178 THR A C 1
ATOM 1343 O O . THR A 1 178 ? -27.898 0.054 13.006 1.00 80.06 178 THR A O 1
ATOM 1346 N N . LYS A 1 179 ? -26.134 -0.861 11.942 1.00 90.19 179 LYS A N 1
ATOM 1347 C CA . LYS A 1 179 ? -25.397 -1.228 13.158 1.00 90.19 179 LYS A CA 1
ATOM 1348 C C . LYS A 1 179 ? -24.505 -0.063 13.567 1.00 90.19 179 LYS A C 1
ATOM 1350 O O . LYS A 1 179 ? -24.160 0.776 12.740 1.00 90.19 179 LYS A O 1
ATOM 1355 N N . HIS A 1 180 ? -24.132 0.001 14.837 1.00 92.81 180 HIS A N 1
ATOM 1356 C CA . HIS A 1 180 ? -23.211 1.017 15.333 1.00 92.81 180 HIS A CA 1
ATOM 1357 C C . HIS A 1 180 ? -22.084 0.376 16.133 1.00 92.81 180 HIS A C 1
ATOM 1359 O O . HIS A 1 180 ? -22.298 -0.639 16.796 1.00 92.81 180 HIS A O 1
ATOM 1365 N N . ILE A 1 181 ? -20.905 0.988 16.046 1.00 95.25 181 ILE A N 1
ATOM 1366 C CA . ILE A 1 181 ? -19.717 0.625 16.813 1.00 95.25 181 ILE A CA 1
ATOM 1367 C C . ILE A 1 181 ? -19.293 1.842 17.627 1.00 95.25 181 ILE A C 1
ATOM 1369 O O . ILE A 1 181 ? -18.945 2.882 17.056 1.00 95.25 181 ILE A O 1
ATOM 1373 N N . ASP A 1 182 ? -19.311 1.708 18.949 1.00 95.62 182 ASP A N 1
ATOM 1374 C CA . ASP A 1 182 ? -18.764 2.728 19.842 1.00 95.62 182 ASP A CA 1
ATOM 1375 C C . ASP A 1 182 ? -17.238 2.610 19.867 1.00 95.62 182 ASP A C 1
ATOM 1377 O O . ASP A 1 182 ? -16.682 1.510 19.960 1.00 95.62 182 ASP A O 1
ATOM 1381 N N . THR A 1 183 ? -16.546 3.743 19.748 1.00 95.75 183 THR A N 1
ATOM 1382 C CA . THR A 1 183 ? -15.096 3.752 19.552 1.00 95.75 183 THR A CA 1
ATOM 1383 C C . THR A 1 183 ? -14.384 4.937 20.182 1.00 95.75 183 THR A C 1
ATOM 1385 O O . THR A 1 183 ? -14.942 6.020 20.339 1.00 95.75 183 THR A O 1
ATOM 1388 N N . LYS A 1 184 ? -13.108 4.753 20.526 1.00 94.75 184 LYS A N 1
ATOM 1389 C CA . LYS A 1 184 ? -12.249 5.821 21.057 1.00 94.75 184 LYS A CA 1
ATOM 1390 C C . LYS A 1 184 ? -11.501 6.547 19.942 1.00 94.75 184 LYS A C 1
ATOM 1392 O O . LYS A 1 184 ? -11.074 7.681 20.144 1.00 94.75 184 LYS A O 1
ATOM 1397 N N . LEU A 1 185 ? -11.330 5.926 18.774 1.00 95.19 185 LEU A N 1
ATOM 1398 C CA . LEU A 1 185 ? -10.599 6.495 17.645 1.00 95.19 185 LEU A CA 1
ATOM 1399 C C . LEU A 1 185 ? -11.177 6.019 16.312 1.00 95.19 185 LEU A C 1
ATOM 1401 O O . LEU A 1 185 ? -11.324 4.824 16.078 1.00 95.19 185 LEU A O 1
ATOM 1405 N N . VAL A 1 186 ? -11.405 6.964 15.400 1.00 96.44 186 VAL A N 1
ATOM 1406 C CA . VAL A 1 186 ? -11.717 6.672 13.997 1.00 96.44 186 VAL A CA 1
ATOM 1407 C C . VAL A 1 186 ? -10.508 7.018 13.137 1.00 96.44 186 VAL A C 1
ATOM 1409 O O . VAL A 1 186 ? -9.972 8.121 13.238 1.00 96.44 186 VAL A O 1
ATOM 1412 N N . VAL A 1 187 ? -10.093 6.091 12.277 1.00 97.94 187 VAL A N 1
ATOM 1413 C CA . VAL A 1 187 ? -9.000 6.284 11.316 1.00 97.94 187 VAL A CA 1
ATOM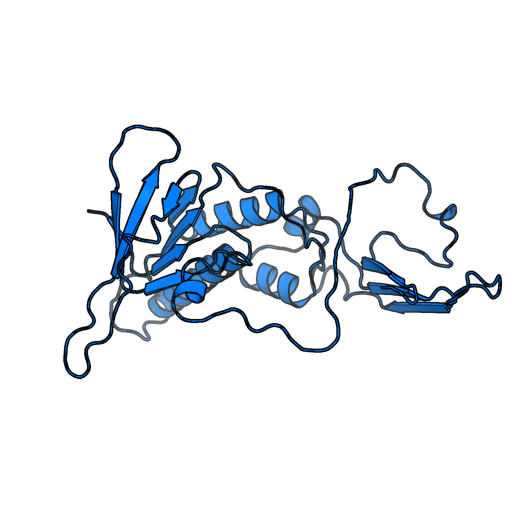 1414 C C . VAL A 1 187 ? -9.573 6.315 9.903 1.00 97.94 187 VAL A C 1
ATOM 1416 O O . VAL A 1 187 ? -10.118 5.321 9.422 1.00 97.94 187 VAL A O 1
ATOM 1419 N N . ASP A 1 188 ? -9.441 7.456 9.222 1.00 97.81 188 ASP A N 1
ATOM 1420 C CA . ASP A 1 188 ? -9.818 7.594 7.813 1.00 97.81 188 ASP A CA 1
ATOM 1421 C C . ASP A 1 188 ? -8.730 6.994 6.913 1.00 97.81 188 ASP A C 1
ATOM 1423 O O . ASP A 1 188 ? -7.740 7.647 6.583 1.00 97.81 188 ASP A O 1
ATOM 1427 N N . ALA A 1 189 ? -8.923 5.739 6.513 1.00 98.19 189 ALA A N 1
ATOM 1428 C CA . ALA A 1 189 ? -8.066 5.029 5.569 1.00 98.19 189 ALA A CA 1
ATOM 1429 C C . ALA A 1 189 ? -8.751 4.852 4.201 1.00 98.19 189 ALA A C 1
ATOM 1431 O O . ALA A 1 189 ? -8.439 3.927 3.447 1.00 98.19 189 ALA A O 1
ATOM 1432 N N . THR A 1 190 ? -9.661 5.764 3.834 1.00 97.56 190 THR A N 1
ATOM 1433 C CA . THR A 1 190 ? -10.429 5.703 2.575 1.00 97.56 190 THR A CA 1
ATOM 1434 C C . THR A 1 190 ? -9.629 6.147 1.341 1.00 97.56 190 THR A C 1
ATOM 1436 O O . THR A 1 190 ? -10.185 6.392 0.270 1.00 97.56 190 THR A O 1
ATOM 1439 N N . GLY A 1 191 ? -8.303 6.246 1.455 1.00 96.56 191 GLY A N 1
ATOM 1440 C CA . GLY A 1 191 ? -7.401 6.614 0.366 1.00 96.56 191 GLY A CA 1
ATOM 1441 C C . GLY A 1 191 ? -7.714 7.993 -0.219 1.00 96.56 191 GLY A C 1
ATOM 1442 O O . GLY A 1 191 ? -8.061 8.934 0.496 1.00 96.56 191 GLY A O 1
ATOM 1443 N N . ARG A 1 192 ? -7.634 8.115 -1.551 1.00 95.94 192 ARG A N 1
ATOM 1444 C CA . ARG A 1 192 ? -7.896 9.379 -2.269 1.00 95.94 192 ARG A CA 1
ATOM 1445 C C . ARG A 1 192 ? -9.308 9.944 -2.068 1.00 95.94 192 ARG A C 1
ATOM 1447 O O . ARG A 1 192 ? -9.535 11.105 -2.391 1.00 95.94 192 ARG A O 1
ATOM 1454 N N . PHE A 1 193 ? -10.247 9.149 -1.548 1.00 96.50 193 PHE A N 1
ATOM 1455 C CA . PHE A 1 193 ? -11.626 9.580 -1.322 1.00 96.50 193 PHE A CA 1
ATOM 1456 C C . PHE A 1 193 ? -11.784 10.486 -0.095 1.00 96.50 193 PHE A C 1
ATOM 1458 O O . PHE A 1 193 ? -12.768 11.222 -0.046 1.00 96.50 193 PHE A O 1
ATOM 1465 N N . ARG A 1 194 ? -10.830 10.462 0.854 1.00 96.19 194 ARG A N 1
ATOM 1466 C CA . ARG A 1 194 ? -10.742 11.391 2.002 1.00 96.19 194 ARG A CA 1
ATOM 1467 C C . ARG A 1 194 ? -12.076 11.587 2.735 1.00 96.19 194 ARG A C 1
ATOM 1469 O O . ARG A 1 194 ? -12.444 12.718 3.036 1.00 96.19 194 ARG A O 1
ATOM 1476 N N . ARG A 1 195 ? -12.841 10.516 2.958 1.00 95.25 195 ARG A N 1
ATOM 1477 C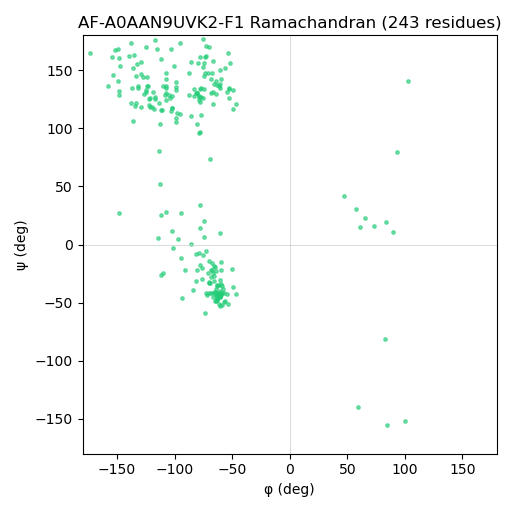 CA . ARG A 1 195 ? -14.274 10.599 3.297 1.00 95.25 195 ARG A CA 1
ATOM 1478 C C . ARG A 1 195 ? -14.561 11.391 4.575 1.00 95.25 195 ARG A C 1
ATOM 1480 O O . ARG A 1 19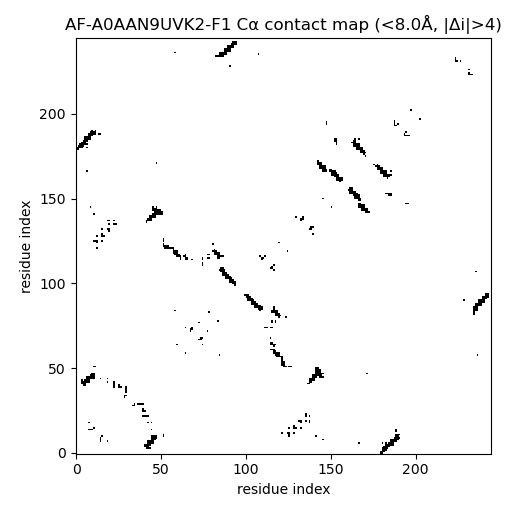5 ? -15.584 12.071 4.624 1.00 95.25 195 ARG A O 1
ATOM 1487 N N . PHE A 1 196 ? -13.682 11.344 5.575 1.00 94.31 196 PHE A N 1
ATOM 1488 C CA . PHE A 1 196 ? -13.786 12.185 6.772 1.00 94.31 196 PHE A CA 1
ATOM 1489 C C . PHE A 1 196 ? -12.969 13.464 6.627 1.00 94.31 196 PHE A C 1
ATOM 1491 O O . PHE A 1 196 ? -13.479 14.553 6.891 1.00 94.31 196 PHE A O 1
ATOM 1498 N N . ALA A 1 197 ? -11.721 13.362 6.161 1.00 93.31 197 ALA A N 1
ATOM 1499 C CA . ALA A 1 197 ? -10.822 14.515 6.073 1.00 93.31 197 ALA A CA 1
ATOM 1500 C C . ALA A 1 197 ? -11.357 15.636 5.158 1.00 93.31 197 ALA A C 1
ATOM 1502 O O . ALA A 1 197 ? -11.103 16.814 5.412 1.00 93.31 197 ALA A O 1
ATOM 1503 N N . SER A 1 198 ? -12.133 15.304 4.120 1.00 94.31 198 SER A N 1
ATOM 1504 C CA . SER A 1 198 ? -12.748 16.288 3.222 1.00 94.31 198 SER A CA 1
ATOM 1505 C C . SER A 1 198 ? -13.830 17.137 3.888 1.00 94.31 198 SER A C 1
ATOM 1507 O O . SER A 1 198 ? -14.131 18.214 3.382 1.00 94.31 198 SER A O 1
ATOM 1509 N N . LYS A 1 199 ? -14.422 16.666 4.996 1.00 92.75 199 LYS A N 1
ATOM 1510 C CA . LYS A 1 199 ? -15.400 17.434 5.783 1.00 92.75 199 LYS A CA 1
ATOM 1511 C C . LYS A 1 199 ? -14.731 18.506 6.639 1.00 92.75 199 LYS A C 1
ATOM 1513 O O . LYS A 1 199 ? -15.337 19.540 6.886 1.00 92.75 199 LYS A O 1
ATOM 1518 N N . ALA A 1 200 ? -13.492 18.262 7.065 1.00 91.19 200 ALA A N 1
ATOM 1519 C CA . ALA A 1 200 ? -12.714 19.217 7.847 1.00 91.19 200 ALA A CA 1
ATOM 1520 C C . ALA A 1 200 ? -12.006 20.251 6.960 1.00 91.19 200 ALA A C 1
ATOM 1522 O O . ALA A 1 200 ? -11.942 21.424 7.316 1.00 91.19 200 ALA A O 1
ATOM 1523 N N . ALA A 1 201 ? -11.474 19.838 5.802 1.00 94.62 201 ALA A N 1
ATOM 1524 C CA . ALA A 1 201 ? -10.766 20.748 4.907 1.00 94.62 201 ALA A CA 1
ATOM 1525 C C . ALA A 1 201 ? -10.791 20.313 3.434 1.00 94.62 201 ALA A C 1
ATOM 1527 O O . ALA A 1 201 ? -10.672 19.128 3.084 1.00 94.62 201 ALA A O 1
ATOM 1528 N N . ARG A 1 202 ? -10.840 21.312 2.542 1.00 94.00 202 ARG A N 1
ATOM 1529 C CA . ARG A 1 202 ? -10.662 21.116 1.096 1.00 94.00 202 ARG A CA 1
ATOM 1530 C C . ARG A 1 202 ? -9.281 20.531 0.789 1.00 94.00 202 ARG A C 1
ATOM 1532 O O . ARG A 1 202 ? -8.322 20.745 1.521 1.00 94.00 202 ARG A O 1
ATOM 1539 N N . ALA A 1 203 ? -9.195 19.755 -0.293 1.00 93.44 203 ALA A N 1
ATOM 1540 C CA . ALA A 1 203 ? -7.904 19.286 -0.790 1.00 93.44 203 ALA A CA 1
ATOM 1541 C C . ALA A 1 203 ? -7.110 20.474 -1.341 1.00 93.44 203 ALA A C 1
ATOM 1543 O O . ALA A 1 203 ? -7.630 21.217 -2.173 1.00 93.44 203 ALA A O 1
ATOM 1544 N N . THR A 1 204 ? -5.855 20.606 -0.928 1.00 93.69 204 THR A N 1
ATOM 1545 C CA . THR A 1 204 ? -4.924 21.550 -1.545 1.00 93.69 204 THR A CA 1
ATOM 1546 C C . THR A 1 204 ? -4.317 20.905 -2.786 1.00 93.69 204 THR A C 1
ATOM 1548 O O . THR A 1 204 ? -3.812 19.785 -2.723 1.00 93.69 204 THR A O 1
ATOM 1551 N N . ARG A 1 205 ? -4.379 21.603 -3.921 1.00 93.50 205 ARG A N 1
ATOM 1552 C CA . ARG A 1 205 ? -3.642 21.245 -5.138 1.00 93.50 205 ARG A CA 1
ATOM 1553 C C . ARG A 1 205 ? -2.388 22.105 -5.207 1.00 93.50 205 ARG A C 1
ATOM 1555 O O . ARG A 1 205 ? -2.458 23.298 -4.920 1.00 93.50 205 ARG A O 1
ATOM 1562 N N . LEU A 1 206 ? -1.260 21.488 -5.543 1.00 92.31 206 LEU A N 1
ATOM 1563 C CA . LEU A 1 206 ? -0.024 22.225 -5.777 1.00 92.31 206 LEU A CA 1
ATOM 1564 C C . LEU A 1 206 ? -0.140 23.017 -7.093 1.00 92.31 206 LEU A C 1
ATOM 1566 O O . LEU A 1 206 ? -0.862 22.581 -7.994 1.00 92.31 206 LEU A O 1
ATOM 1570 N N . PRO A 1 207 ? 0.504 24.192 -7.191 1.00 91.44 207 PRO A N 1
ATOM 1571 C CA . PRO A 1 207 ? 0.505 24.983 -8.418 1.00 91.44 207 PRO A CA 1
ATOM 1572 C C . PRO A 1 207 ? 1.333 24.317 -9.536 1.00 91.44 207 PRO A C 1
ATOM 1574 O O . PRO A 1 207 ? 2.106 23.396 -9.287 1.00 91.44 207 PRO A O 1
ATOM 1577 N N . HIS A 1 208 ? 1.210 24.862 -10.752 1.00 90.12 208 HIS A N 1
ATOM 1578 C CA . HIS A 1 208 ? 1.939 24.512 -11.984 1.00 90.12 208 HIS A CA 1
ATOM 1579 C C . HIS A 1 208 ? 1.392 23.327 -12.775 1.00 90.12 208 HIS A C 1
ATOM 1581 O O . HIS A 1 208 ? 0.691 23.553 -13.758 1.00 90.12 208 HIS A O 1
ATOM 1587 N N . PHE A 1 209 ? 1.709 22.096 -12.390 1.00 87.25 209 PHE A N 1
ATOM 1588 C CA . PHE A 1 209 ? 1.352 20.920 -13.177 1.00 87.25 209 PHE A CA 1
ATOM 1589 C C . PHE A 1 209 ? 0.653 19.869 -12.323 1.00 87.25 209 PHE A C 1
ATOM 1591 O O . PHE A 1 209 ? 0.764 19.831 -11.097 1.00 87.25 209 PHE A O 1
ATOM 1598 N N . ASN A 1 210 ? -0.105 19.025 -13.003 1.00 94.31 210 ASN A N 1
ATOM 1599 C CA . ASN A 1 210 ? -0.713 17.829 -12.456 1.00 94.31 210 ASN A CA 1
ATOM 1600 C C . ASN A 1 210 ? -0.582 16.734 -13.517 1.00 94.31 210 ASN A C 1
ATOM 1602 O O . ASN A 1 210 ? -0.343 17.041 -14.685 1.00 94.31 210 ASN A O 1
ATOM 1606 N N . THR A 1 211 ? -0.734 15.482 -13.113 1.00 95.69 211 THR A N 1
ATOM 1607 C CA . THR A 1 211 ? -0.474 14.339 -13.988 1.00 95.69 211 THR A CA 1
ATOM 1608 C C . THR A 1 211 ? -1.709 13.461 -14.065 1.00 95.69 211 THR A C 1
ATOM 1610 O O . THR A 1 211 ? -2.342 13.178 -13.043 1.00 95.69 211 THR A O 1
ATOM 1613 N N . ASP A 1 212 ? -2.023 13.024 -15.277 1.00 96.00 212 ASP A N 1
ATOM 1614 C CA . ASP A 1 212 ? -3.029 12.006 -15.544 1.00 96.00 212 ASP A CA 1
ATOM 1615 C C . ASP A 1 212 ? -2.339 10.662 -15.786 1.00 96.00 212 ASP A C 1
ATOM 1617 O O . ASP A 1 212 ? -1.182 10.607 -16.199 1.00 96.00 212 ASP A O 1
ATOM 1621 N N . SER A 1 213 ? -3.040 9.564 -15.512 1.00 97.06 213 SER A N 1
ATOM 1622 C CA . SER A 1 213 ? -2.515 8.224 -15.754 1.00 97.06 213 SER A CA 1
ATOM 1623 C C . SER A 1 213 ? -3.520 7.355 -16.495 1.00 97.06 213 SER A C 1
ATOM 1625 O O . SER A 1 213 ? -4.708 7.313 -16.167 1.00 97.06 213 SER A O 1
ATOM 1627 N N . PHE A 1 214 ? -3.005 6.623 -17.480 1.00 97.25 214 PHE A N 1
ATOM 1628 C CA . PHE A 1 214 ? -3.714 5.614 -18.256 1.00 97.25 214 PHE A CA 1
ATOM 1629 C C . PHE A 1 214 ? -2.830 4.374 -18.290 1.00 97.25 214 PHE A C 1
ATOM 1631 O O . PHE A 1 214 ? -1.619 4.486 -18.462 1.00 97.25 214 PHE A O 1
ATOM 1638 N N . TRP A 1 215 ? -3.411 3.202 -18.068 1.00 97.81 215 TRP A N 1
ATOM 1639 C CA . TRP A 1 215 ? -2.645 1.966 -17.962 1.00 97.81 215 TRP A CA 1
ATOM 1640 C C . TRP A 1 215 ? -3.507 0.761 -18.337 1.00 97.81 215 TRP A C 1
ATOM 1642 O O . TRP A 1 215 ? -4.739 0.832 -18.330 1.00 97.81 215 TRP A O 1
ATOM 1652 N N . ALA A 1 216 ? -2.842 -0.348 -18.642 1.00 97.38 216 ALA A N 1
ATOM 1653 C CA . ALA A 1 216 ? -3.445 -1.642 -18.931 1.00 97.38 216 ALA A CA 1
ATOM 1654 C C . ALA A 1 216 ? -2.490 -2.766 -18.499 1.00 97.38 216 ALA A C 1
ATOM 1656 O O . ALA A 1 216 ? -1.328 -2.508 -18.189 1.00 97.38 216 ALA A O 1
ATOM 1657 N N . TYR A 1 217 ? -2.996 -3.999 -18.476 1.00 97.12 217 TYR A N 1
ATOM 1658 C CA . TYR A 1 217 ? -2.185 -5.201 -18.287 1.00 97.12 217 TYR A CA 1
ATOM 1659 C C . TYR A 1 217 ? -1.911 -5.832 -19.645 1.00 97.12 217 TYR A C 1
ATOM 1661 O O . TYR A 1 217 ? -2.810 -5.893 -20.485 1.00 97.12 217 TYR A O 1
ATOM 1669 N N . PHE A 1 218 ? -0.686 -6.309 -19.827 1.00 95.94 218 PHE A N 1
ATOM 1670 C CA . PHE A 1 218 ? -0.241 -7.023 -21.015 1.00 95.94 218 PHE A CA 1
ATOM 1671 C C . PHE A 1 218 ? 0.395 -8.338 -20.576 1.00 95.94 218 PHE A C 1
ATOM 1673 O O . PHE A 1 218 ? 1.025 -8.398 -19.518 1.00 95.94 218 PHE A O 1
ATOM 1680 N N . GLU A 1 219 ? 0.201 -9.381 -21.373 1.00 94.38 219 GLU A N 1
ATOM 1681 C CA . GLU A 1 219 ? 0.915 -10.644 -21.203 1.00 94.38 219 GLU A CA 1
ATOM 1682 C C . GLU A 1 219 ? 2.362 -10.470 -21.690 1.00 94.38 219 GLU A C 1
ATOM 1684 O O . GLU A 1 219 ? 2.627 -9.704 -22.620 1.00 94.38 219 GLU A O 1
ATOM 1689 N N . MET A 1 220 ? 3.303 -11.147 -21.029 1.00 84.94 220 MET A N 1
ATOM 1690 C CA . MET A 1 220 ? 4.712 -11.185 -21.423 1.00 84.94 22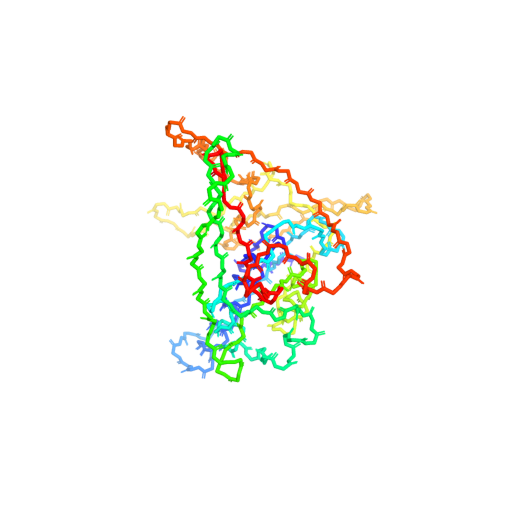0 MET A CA 1
ATOM 1691 C C . MET A 1 220 ? 5.045 -12.610 -21.857 1.00 84.94 220 MET A C 1
ATOM 1693 O O . MET A 1 220 ? 5.571 -13.403 -21.079 1.00 84.94 220 MET A O 1
ATOM 1697 N N . ASP A 1 221 ? 4.684 -12.923 -23.099 1.00 84.12 221 ASP A N 1
ATOM 1698 C CA . ASP A 1 221 ? 4.833 -14.265 -23.678 1.00 84.12 221 ASP A CA 1
ATOM 1699 C C . ASP A 1 221 ? 6.059 -14.391 -24.604 1.00 84.12 221 ASP A C 1
ATOM 1701 O O . ASP A 1 221 ? 6.316 -15.462 -25.155 1.00 84.12 221 ASP A O 1
ATOM 1705 N N . GLY A 1 222 ? 6.788 -13.290 -24.816 1.00 86.75 222 GLY A N 1
ATOM 1706 C CA . GLY A 1 222 ? 7.963 -13.210 -25.688 1.00 86.75 222 GLY A CA 1
ATOM 1707 C C . GLY A 1 222 ? 9.294 -13.384 -24.954 1.00 86.75 222 GLY A C 1
ATOM 1708 O O . GLY A 1 222 ? 9.348 -13.433 -23.725 1.00 86.75 222 GLY A O 1
ATOM 1709 N N . ASP A 1 223 ? 10.379 -13.450 -25.723 1.00 92.19 223 ASP A N 1
ATOM 1710 C CA . ASP A 1 223 ? 11.743 -13.447 -25.193 1.00 92.19 223 ASP A CA 1
ATOM 1711 C C . ASP A 1 223 ? 12.177 -12.000 -24.895 1.00 92.19 223 ASP A C 1
ATOM 1713 O O . ASP A 1 223 ? 12.040 -11.111 -25.735 1.00 92.19 223 ASP A O 1
ATOM 1717 N N . GLU A 1 224 ? 12.708 -11.739 -23.696 1.00 93.88 224 GLU A N 1
ATOM 1718 C CA . GLU A 1 224 ? 13.201 -10.406 -23.312 1.00 93.88 224 GLU A CA 1
ATOM 1719 C C . GLU A 1 224 ? 14.329 -9.902 -24.223 1.00 93.88 224 GLU A C 1
ATOM 1721 O O . GLU A 1 224 ? 14.534 -8.694 -24.331 1.00 93.88 224 GLU A O 1
ATOM 1726 N N . THR A 1 225 ? 15.031 -10.798 -24.923 1.00 92.88 225 THR A N 1
ATOM 1727 C CA . THR A 1 225 ? 16.064 -10.428 -25.904 1.00 92.88 225 THR A CA 1
ATOM 1728 C C . THR A 1 225 ? 15.519 -9.675 -27.118 1.00 92.88 225 THR A C 1
ATOM 1730 O O . THR A 1 225 ? 16.285 -8.966 -27.773 1.00 92.88 225 THR A O 1
ATOM 1733 N N . ASP A 1 226 ? 14.212 -9.759 -27.385 1.00 94.00 226 ASP A N 1
ATOM 1734 C CA . ASP A 1 226 ? 13.546 -9.006 -28.452 1.00 94.00 226 ASP A CA 1
ATOM 1735 C C . ASP A 1 226 ? 13.217 -7.557 -28.040 1.00 94.00 226 ASP A C 1
ATOM 1737 O O . ASP A 1 226 ? 12.808 -6.742 -28.874 1.00 94.00 226 ASP A O 1
ATOM 1741 N N . ILE A 1 227 ? 13.395 -7.194 -26.764 1.00 93.88 227 ILE A N 1
ATOM 1742 C CA . ILE A 1 227 ? 13.146 -5.834 -26.279 1.00 93.88 227 ILE A CA 1
ATOM 1743 C C . ILE A 1 227 ? 14.293 -4.919 -26.745 1.00 93.88 227 ILE A C 1
ATOM 1745 O O . ILE A 1 227 ? 15.457 -5.181 -26.438 1.00 93.88 227 ILE A O 1
ATOM 1749 N N . PRO A 1 228 ? 14.009 -3.791 -27.433 1.00 92.50 228 PRO A N 1
ATOM 1750 C CA . PRO A 1 228 ? 15.031 -2.919 -28.021 1.00 92.50 228 PRO A CA 1
ATOM 1751 C C . PRO A 1 228 ? 15.713 -1.998 -26.989 1.00 92.50 228 PRO A C 1
ATOM 1753 O O . PRO A 1 228 ? 16.082 -0.862 -27.294 1.00 92.50 228 PRO A O 1
ATOM 1756 N N . LEU A 1 229 ? 15.880 -2.480 -25.757 1.00 93.50 229 LEU A N 1
ATOM 1757 C CA . LEU A 1 229 ? 16.523 -1.797 -24.643 1.00 93.50 229 LEU A CA 1
ATOM 1758 C C . LEU A 1 229 ? 17.683 -2.670 -24.158 1.00 93.50 229 LEU A C 1
ATOM 1760 O O . LEU A 1 229 ? 17.534 -3.828 -23.779 1.00 93.50 229 LEU A O 1
ATOM 1764 N N . ARG A 1 230 ? 18.884 -2.114 -24.225 1.00 92.75 230 ARG A N 1
ATOM 1765 C CA . ARG A 1 230 ? 20.141 -2.789 -23.948 1.00 92.75 230 ARG A CA 1
ATOM 1766 C C . ARG A 1 230 ? 20.163 -3.134 -22.465 1.00 92.75 230 ARG A C 1
ATOM 1768 O O . ARG A 1 230 ? 19.925 -2.266 -21.635 1.00 92.75 230 ARG A O 1
ATOM 1775 N N . HIS A 1 231 ? 20.492 -4.389 -22.161 1.00 92.19 231 HIS A N 1
ATOM 1776 C CA . HIS A 1 231 ? 20.523 -4.907 -20.789 1.00 92.19 231 HIS A CA 1
ATOM 1777 C C . HIS A 1 231 ? 19.178 -4.774 -20.054 1.00 92.19 231 HIS A C 1
ATOM 1779 O O . HIS A 1 231 ? 19.160 -4.594 -18.841 1.00 92.19 231 HIS A O 1
ATOM 1785 N N . TYR A 1 232 ? 18.059 -4.841 -20.782 1.00 96.50 232 TYR A N 1
ATOM 1786 C CA . TYR A 1 232 ? 16.740 -4.910 -20.167 1.00 96.50 232 TYR A CA 1
ATOM 1787 C C . TYR A 1 232 ? 16.592 -6.163 -19.303 1.00 96.50 232 TYR A C 1
ATOM 1789 O O . TYR A 1 232 ? 16.963 -7.257 -19.727 1.00 96.50 232 TYR A O 1
ATOM 1797 N N . GLU A 1 233 ? 16.012 -5.986 -18.117 1.00 95.75 233 GLU A N 1
ATOM 1798 C CA . GLU A 1 233 ? 15.623 -7.069 -17.218 1.00 95.75 233 GLU A CA 1
ATOM 1799 C C . GLU A 1 233 ? 14.194 -6.803 -16.712 1.00 95.75 233 GLU A C 1
ATOM 1801 O O . GLU A 1 233 ? 13.904 -5.767 -16.097 1.00 95.75 233 GLU A O 1
ATOM 1806 N N . SER A 1 234 ? 13.269 -7.738 -16.947 1.00 94.75 234 SER A N 1
ATOM 1807 C CA . SER A 1 234 ? 11.855 -7.575 -16.552 1.00 94.75 234 SER A CA 1
ATOM 1808 C C . SER A 1 234 ? 11.636 -7.518 -15.039 1.00 94.75 234 SER A C 1
ATOM 1810 O O . SER A 1 234 ? 10.602 -7.038 -14.570 1.00 94.75 234 SER A O 1
ATOM 1812 N N . CYS A 1 235 ? 12.607 -7.991 -14.256 1.00 94.75 235 CYS A N 1
ATOM 1813 C CA . CYS A 1 235 ? 12.536 -7.986 -12.803 1.00 94.75 235 CYS A CA 1
ATOM 1814 C C . CYS A 1 235 ? 12.777 -6.592 -12.201 1.00 94.75 235 CYS A C 1
ATOM 1816 O O . CYS A 1 235 ? 12.541 -6.398 -11.009 1.00 94.75 235 CYS A O 1
ATOM 1818 N N . HIS A 1 236 ? 13.196 -5.583 -12.966 1.00 97.25 236 HIS A N 1
ATOM 1819 C CA . HIS A 1 236 ? 13.222 -4.200 -12.479 1.00 97.25 236 HIS A CA 1
ATOM 1820 C C . HIS A 1 236 ? 11.821 -3.583 -12.499 1.00 97.25 236 HIS A C 1
ATOM 1822 O O . HIS A 1 236 ? 10.916 -4.018 -13.209 1.00 97.25 236 HIS A O 1
ATOM 1828 N N . THR A 1 237 ? 11.617 -2.496 -11.751 1.00 98.25 237 THR A N 1
ATOM 1829 C CA . THR A 1 237 ? 10.601 -1.528 -12.193 1.00 98.25 237 THR A CA 1
ATOM 1830 C C . THR A 1 237 ? 11.232 -0.666 -13.271 1.00 98.25 237 THR A C 1
ATOM 1832 O O . THR A 1 237 ? 12.049 0.204 -12.967 1.00 98.25 237 THR A O 1
ATOM 1835 N N . ASN A 1 238 ? 10.854 -0.954 -14.512 1.00 98.12 238 ASN A N 1
ATOM 1836 C CA . ASN A 1 238 ? 11.317 -0.261 -15.702 1.00 98.12 238 ASN A CA 1
ATOM 1837 C C . ASN A 1 238 ? 10.508 1.022 -15.935 1.00 98.12 238 ASN A C 1
ATOM 1839 O O . ASN A 1 238 ? 9.278 1.009 -15.867 1.00 98.12 238 ASN A O 1
ATOM 1843 N N . HIS A 1 239 ? 11.205 2.118 -16.218 1.00 98.31 239 HIS A N 1
ATOM 1844 C CA . HIS A 1 239 ? 10.628 3.418 -16.548 1.00 98.31 239 HIS A CA 1
ATOM 1845 C C . HIS A 1 239 ? 11.092 3.789 -17.950 1.00 98.31 239 HIS A C 1
ATOM 1847 O O . HIS A 1 239 ? 12.288 3.921 -18.195 1.00 98.31 239 HIS A O 1
ATOM 1853 N N . ILE A 1 240 ? 10.144 3.937 -18.868 1.00 96.19 240 ILE A N 1
ATOM 1854 C CA . ILE A 1 240 ? 10.396 4.443 -20.215 1.00 96.19 240 ILE A CA 1
ATOM 1855 C C . ILE A 1 240 ? 10.002 5.915 -20.175 1.00 96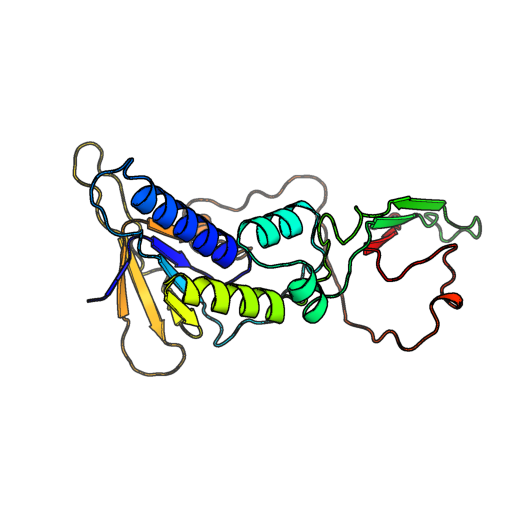.19 240 ILE A C 1
ATOM 1857 O O . ILE A 1 240 ? 8.820 6.226 -20.068 1.00 96.19 240 ILE A O 1
ATOM 1861 N N . CYS A 1 241 ? 10.996 6.796 -20.155 1.00 95.44 241 CYS A N 1
ATOM 1862 C CA . CYS A 1 241 ? 10.828 8.213 -19.863 1.00 95.44 241 CYS A CA 1
ATOM 1863 C C . CYS A 1 241 ? 10.856 9.040 -21.147 1.00 95.44 241 CYS A C 1
ATOM 1865 O O . CYS A 1 241 ? 11.812 8.960 -21.925 1.00 95.44 241 CYS A O 1
ATOM 1867 N N . LEU A 1 242 ? 9.827 9.865 -21.323 1.00 92.62 242 LEU A N 1
ATOM 1868 C CA . LEU A 1 242 ? 9.690 10.837 -22.404 1.00 92.62 242 LEU A CA 1
ATOM 1869 C C . LEU A 1 242 ? 9.652 12.252 -21.807 1.00 92.62 242 LEU A C 1
ATOM 1871 O O . LEU A 1 242 ? 9.679 12.439 -20.590 1.00 92.62 242 LEU A O 1
ATOM 1875 N N . ALA A 1 243 ? 9.608 13.279 -22.654 1.00 90.94 243 ALA A N 1
ATOM 1876 C CA . ALA A 1 243 ? 9.537 14.656 -22.165 1.00 90.94 243 ALA A CA 1
ATOM 1877 C C . ALA A 1 243 ? 8.192 14.973 -21.488 1.00 90.94 243 ALA A C 1
ATOM 1879 O O . ALA A 1 243 ? 8.120 15.832 -20.609 1.00 90.94 243 ALA A O 1
ATOM 1880 N N . GLU A 1 244 ? 7.131 14.288 -21.904 1.00 91.69 244 GLU A N 1
ATOM 1881 C CA . GLU A 1 244 ? 5.767 14.450 -21.413 1.00 91.69 244 GLU A CA 1
ATOM 1882 C C . GLU A 1 244 ? 5.514 13.728 -20.081 1.00 91.69 244 GLU A C 1
ATOM 1884 O O . GLU A 1 244 ? 4.584 14.111 -19.363 1.00 91.69 244 GLU A O 1
ATOM 1889 N N . GLY A 1 245 ? 6.313 12.708 -19.738 1.00 90.00 245 GLY A N 1
ATOM 1890 C CA . GLY A 1 245 ? 6.156 11.914 -18.515 1.00 90.00 245 GLY A CA 1
ATOM 1891 C C . GLY A 1 245 ? 6.867 10.569 -18.515 1.00 90.00 245 GLY A C 1
ATOM 1892 O O . GLY A 1 245 ? 7.462 10.182 -19.548 1.00 90.00 245 GLY A O 1
#

Sequence (245 aa):
MDSSDVVVVGGGIHSLIYAIHARLKSLRVVESGHGRPEDPVSITVIEKSPSPGYKIGESTLTTFGLWLKSIGISTALAWRLFGPKDGLCFYYLPHNGDNDGYTDFCANGPAGDFVATLQVERKISELLLTLFAQRLGVNIFHGHAVNIDSTKLPTDTDNGPRVAGRVDVLNQGGNDGTKHIDTKLVVDATGRFRRFASKAARATRLPHFNTDSFWAYFEMDGDETDIPLRHYESCHTNHICLAEG

Solvent-accessible surface area (backbone atoms only — not comparable to full-atom values): 14378 Å² total; per-residue (Å²): 135,53,70,29,49,30,38,32,38,26,62,43,63,69,31,44,51,48,53,40,52,52,40,53,51,34,45,50,43,57,74,65,64,81,56,77,101,59,76,61,68,42,41,34,34,35,14,56,51,75,55,69,54,91,57,86,83,36,78,56,50,59,69,57,27,48,49,39,46,75,74,67,47,47,50,77,60,47,58,76,75,26,47,66,30,46,35,41,30,38,38,43,45,51,81,82,73,54,88,86,56,66,51,76,52,76,45,74,47,69,61,59,91,78,42,32,27,36,36,37,58,41,33,58,53,32,44,54,43,48,56,51,27,43,75,72,66,36,47,74,40,55,26,24,36,71,42,73,86,77,36,41,74,47,44,82,44,101,89,53,77,66,44,67,11,36,45,32,37,37,55,78,82,55,95,63,68,80,43,61,33,43,21,64,38,77,42,82,35,47,62,97,67,34,75,59,59,53,76,80,42,78,86,85,77,75,80,97,70,84,84,87,87,85,86,84,88,77,86,85,89,72,64,72,85,76,49,98,49,87,89,67,59,88,42,30,53,74,40,79,36,48,83,91,83

Foldseek 3Di:
DAAFQEEEEALFPVSLLVLLVQQVVQVVCCVVVVDDPDDRGAYEYEHQAQAQDADDDFWDDQVVQVSCVVSPNDLVNQVVQFFFAFEAKEWEQDAPNDPPHIDMDDDTHPDSNVTTTTRHGRRSSSVVSVVVSVVSVHHYDHQKHWPLVPWAAWDDDPPDDIDWTKIWIDHNPDPPDIDIYTYNHYHHPVPPPCSNPCVVHPDDDDPDDDDDDDDDDDDDPDDPVPPPDPPDDPSHHYHYDYPND